Protein AF-A0A4R9C0U1-F1 (afdb_monomer)

Solvent-accessible surface area (backbone atoms only — not comparable to full-atom values): 13424 Å² total; per-residue (Å²): 106,70,70,60,51,50,56,64,69,44,47,63,58,51,51,51,52,44,49,52,52,40,51,54,52,22,53,50,41,52,50,50,52,50,53,39,50,75,72,65,48,62,33,26,23,31,45,50,66,85,56,101,82,49,55,82,85,49,63,86,48,46,71,41,74,31,48,52,92,72,46,79,82,50,65,90,51,84,75,58,73,62,42,74,41,82,50,77,64,64,68,63,47,51,52,50,52,53,24,52,52,35,49,53,52,52,51,53,30,53,52,52,40,63,75,77,46,94,73,67,89,46,49,74,64,50,35,68,52,47,92,52,72,56,37,48,66,42,53,32,76,58,65,46,101,96,39,64,48,70,42,80,36,46,46,37,32,67,56,53,18,47,49,43,64,73,51,50,87,72,69,43,80,60,48,61,56,44,50,45,47,30,54,69,57,55,75,43,76,46,76,53,90,52,92,88,51,49,36,40,37,42,33,35,84,49,94,90,50,93,86,51,78,74,46,80,53,61,36,72,62,78,79,79,76,78,75,86,124

Structure (mmCIF, N/CA/C/O backbone):
data_AF-A0A4R9C0U1-F1
#
_entry.id   AF-A0A4R9C0U1-F1
#
loop_
_atom_site.group_PDB
_atom_site.id
_atom_site.type_symbol
_atom_site.label_atom_id
_atom_site.label_alt_id
_atom_site.label_comp_id
_atom_site.label_asym_id
_atom_site.label_entity_id
_atom_site.label_seq_id
_atom_site.pdbx_PDB_ins_code
_atom_site.Cartn_x
_atom_site.Cartn_y
_atom_site.Cartn_z
_atom_site.occupancy
_atom_site.B_iso_or_equiv
_atom_site.auth_seq_id
_atom_site.auth_comp_id
_atom_site.auth_asym_id
_atom_site.auth_atom_id
_atom_site.pdbx_PDB_model_num
ATOM 1 N N . MET A 1 1 ? 26.203 16.563 -54.735 1.00 51.91 1 MET A N 1
ATOM 2 C CA . MET A 1 1 ? 27.439 15.750 -54.783 1.00 51.91 1 MET A CA 1
ATOM 3 C C . MET A 1 1 ? 28.229 15.788 -53.471 1.00 51.91 1 MET A C 1
ATOM 5 O O . MET A 1 1 ? 28.289 14.758 -52.823 1.00 51.91 1 MET A O 1
ATOM 9 N N . ALA A 1 2 ? 28.761 16.930 -53.009 1.00 62.84 2 ALA A N 1
ATOM 10 C CA . ALA A 1 2 ? 29.543 16.985 -51.756 1.00 62.84 2 ALA A CA 1
ATOM 11 C C . ALA A 1 2 ? 28.761 16.556 -50.489 1.00 62.84 2 ALA A C 1
ATOM 13 O O . ALA A 1 2 ? 29.272 15.788 -49.680 1.00 62.84 2 ALA A O 1
ATOM 14 N N . ILE A 1 3 ? 27.496 16.980 -50.350 1.00 70.62 3 ILE A N 1
ATOM 15 C CA . ILE A 1 3 ? 26.606 16.587 -49.232 1.00 70.62 3 ILE A CA 1
ATOM 16 C C . ILE A 1 3 ? 26.342 15.072 -49.228 1.00 70.62 3 ILE A C 1
ATOM 18 O O . ILE A 1 3 ? 26.353 14.421 -48.187 1.00 70.62 3 ILE A O 1
ATOM 22 N N . GLU A 1 4 ? 26.141 14.506 -50.413 1.00 69.81 4 GLU A N 1
ATOM 23 C CA . GLU A 1 4 ? 25.825 13.092 -50.614 1.00 69.81 4 GLU A CA 1
ATOM 24 C C . GLU A 1 4 ? 27.045 12.195 -50.349 1.00 69.81 4 GLU A C 1
ATOM 26 O O . GLU A 1 4 ? 26.927 11.144 -49.722 1.00 69.81 4 GLU A O 1
ATOM 31 N N . LEU A 1 5 ? 28.238 12.654 -50.748 1.00 67.19 5 LEU A N 1
ATOM 32 C CA . LEU A 1 5 ? 29.511 11.993 -50.461 1.00 67.19 5 LEU A CA 1
ATOM 33 C C . LEU A 1 5 ? 29.816 12.006 -48.956 1.00 67.19 5 LEU A C 1
ATOM 35 O O . LEU A 1 5 ? 30.144 10.967 -48.388 1.00 67.19 5 LEU A O 1
ATOM 39 N N . ASN A 1 6 ? 29.617 13.151 -48.293 1.00 68.69 6 ASN A N 1
ATOM 40 C CA . ASN A 1 6 ? 29.775 13.282 -46.844 1.00 68.69 6 ASN A CA 1
ATOM 41 C C . ASN A 1 6 ? 28.820 12.348 -46.079 1.00 68.69 6 ASN A C 1
ATOM 43 O O . ASN A 1 6 ? 29.229 11.667 -45.143 1.00 68.69 6 ASN A O 1
ATOM 47 N N . SER A 1 7 ? 27.559 12.244 -46.515 1.00 68.94 7 SER A N 1
ATOM 48 C CA . SER A 1 7 ? 26.581 11.321 -45.923 1.00 68.94 7 SER A CA 1
ATOM 49 C C . SER A 1 7 ? 27.020 9.853 -46.029 1.00 68.94 7 SER A C 1
ATOM 51 O O . SER A 1 7 ? 26.907 9.115 -45.051 1.00 68.94 7 SER A O 1
ATOM 53 N N . ARG A 1 8 ? 27.596 9.441 -47.168 1.00 67.25 8 ARG A N 1
ATOM 54 C CA . ARG A 1 8 ? 28.128 8.079 -47.365 1.00 67.25 8 ARG A CA 1
ATOM 55 C C . ARG A 1 8 ? 29.388 7.807 -46.540 1.00 67.25 8 ARG A C 1
ATOM 57 O O . ARG A 1 8 ? 29.516 6.723 -45.974 1.00 67.25 8 ARG A O 1
ATOM 64 N N . MET A 1 9 ? 30.288 8.784 -46.425 1.00 71.94 9 MET A N 1
ATOM 65 C CA . MET A 1 9 ? 31.519 8.664 -45.632 1.00 71.94 9 MET A CA 1
ATOM 66 C C . MET A 1 9 ? 31.252 8.650 -44.117 1.00 71.94 9 MET A C 1
ATOM 68 O O . MET A 1 9 ? 31.976 7.995 -43.373 1.00 71.94 9 MET A O 1
ATOM 72 N N . ASN A 1 10 ? 30.180 9.299 -43.651 1.00 71.81 10 ASN A N 1
ATOM 73 C CA . ASN A 1 10 ? 29.839 9.401 -42.227 1.00 71.81 10 ASN A CA 1
ATOM 74 C C . ASN A 1 10 ? 29.013 8.210 -41.682 1.00 71.81 10 ASN A C 1
ATOM 76 O O . ASN A 1 10 ? 28.589 8.206 -40.524 1.00 71.81 10 ASN A O 1
ATOM 80 N N . THR A 1 11 ? 28.775 7.183 -42.502 1.00 75.12 11 THR A N 1
ATOM 81 C CA . THR A 1 11 ? 27.999 5.981 -42.140 1.00 75.12 11 THR A CA 1
ATOM 82 C C . THR A 1 11 ? 28.634 5.193 -40.992 1.00 75.12 11 THR A C 1
ATOM 84 O O . THR A 1 11 ? 27.928 4.757 -40.083 1.00 75.12 11 THR A O 1
ATOM 87 N N . GLY A 1 12 ? 29.965 5.064 -40.981 1.00 81.62 12 GLY A N 1
ATOM 88 C CA . GLY A 1 12 ? 30.706 4.385 -39.914 1.00 81.62 12 GLY A CA 1
ATOM 89 C C . GLY A 1 12 ? 30.541 5.065 -38.552 1.00 81.62 12 GLY A C 1
ATOM 90 O O . GLY A 1 12 ? 30.176 4.409 -37.577 1.00 81.62 12 GLY A O 1
ATOM 91 N N . LEU A 1 13 ? 30.719 6.391 -38.496 1.00 83.44 13 LEU A N 1
ATOM 92 C CA . LEU A 1 13 ? 30.540 7.173 -37.268 1.00 83.44 13 LEU A CA 1
ATOM 93 C C . LEU A 1 13 ? 29.088 7.139 -36.783 1.00 83.44 13 LEU A C 1
ATOM 95 O O . LEU A 1 13 ? 28.842 7.012 -35.584 1.00 83.44 13 LEU A O 1
ATOM 99 N N . HIS A 1 14 ? 28.123 7.232 -37.701 1.00 82.94 14 HIS A N 1
ATOM 100 C CA . HIS A 1 14 ? 26.706 7.154 -37.362 1.00 82.94 14 HIS A CA 1
ATOM 101 C C . HIS A 1 14 ? 26.343 5.795 -36.749 1.00 82.94 14 HIS A C 1
ATOM 103 O O . HIS A 1 14 ? 25.696 5.743 -35.702 1.00 82.94 14 HIS A O 1
ATOM 109 N N . ASN A 1 15 ? 26.803 4.701 -37.357 1.00 86.06 15 ASN A N 1
ATOM 110 C CA . ASN A 1 15 ? 26.560 3.348 -36.863 1.00 86.06 15 ASN A CA 1
ATOM 111 C C . ASN A 1 15 ? 27.241 3.101 -35.512 1.00 86.06 15 ASN A C 1
ATOM 113 O O . ASN A 1 15 ? 26.595 2.587 -34.598 1.00 86.06 15 ASN A O 1
ATOM 117 N N . ALA A 1 16 ? 28.498 3.527 -35.355 1.00 86.94 16 ALA A N 1
ATOM 118 C CA . ALA A 1 16 ? 29.211 3.449 -34.083 1.00 86.94 16 ALA A CA 1
ATOM 119 C C . ALA A 1 16 ? 28.486 4.246 -32.986 1.00 86.94 16 ALA A C 1
ATOM 121 O O . ALA A 1 16 ? 28.229 3.727 -31.903 1.00 86.94 16 ALA A O 1
ATOM 122 N N . SER A 1 17 ? 28.067 5.477 -33.287 1.00 88.06 17 SER A N 1
ATOM 123 C CA . SER A 1 17 ? 27.345 6.338 -32.341 1.00 88.06 17 SER A CA 1
ATOM 124 C C . SER A 1 17 ? 25.988 5.754 -31.941 1.00 88.06 17 SER A C 1
ATOM 126 O O . SER A 1 17 ? 25.612 5.795 -30.769 1.00 88.06 17 SER A O 1
ATOM 128 N N . ARG A 1 18 ? 25.250 5.182 -32.903 1.00 88.88 18 ARG A N 1
ATOM 129 C CA . ARG A 1 18 ? 23.983 4.477 -32.660 1.00 88.88 18 ARG A CA 1
ATOM 130 C C . ARG A 1 18 ? 24.193 3.272 -31.745 1.00 88.88 18 ARG A C 1
ATOM 132 O O . ARG A 1 18 ? 23.383 3.071 -30.839 1.00 88.88 18 ARG A O 1
ATOM 139 N N . LEU A 1 19 ? 25.243 2.483 -31.983 1.00 89.62 19 LEU A N 1
ATOM 140 C CA . LEU A 1 19 ? 25.576 1.312 -31.173 1.00 89.62 19 LEU A CA 1
ATOM 141 C C . LEU A 1 19 ? 25.909 1.727 -29.740 1.00 89.62 19 LEU A C 1
ATOM 143 O O . LEU A 1 19 ? 25.249 1.261 -28.818 1.00 89.62 19 LEU A O 1
ATOM 147 N N . ILE A 1 20 ? 26.844 2.669 -29.572 1.00 90.25 20 ILE A N 1
ATOM 148 C CA . ILE A 1 20 ? 27.248 3.192 -28.260 1.00 90.25 20 ILE A CA 1
ATOM 149 C C . ILE A 1 20 ? 26.026 3.696 -27.496 1.00 90.25 20 ILE A C 1
ATOM 151 O O . ILE A 1 20 ? 25.790 3.272 -26.374 1.00 90.25 20 ILE A O 1
ATOM 155 N N . ARG A 1 21 ? 25.197 4.548 -28.112 1.00 87.69 21 ARG A N 1
ATOM 156 C CA . ARG A 1 21 ? 24.005 5.095 -27.452 1.00 87.69 21 ARG A CA 1
ATOM 157 C C . ARG A 1 21 ? 23.016 4.008 -27.038 1.00 87.69 21 ARG A C 1
ATOM 159 O O . ARG A 1 21 ? 22.453 4.098 -25.951 1.00 87.69 21 ARG A O 1
ATOM 166 N N . SER A 1 22 ? 22.777 3.028 -27.909 1.00 89.31 22 SER A N 1
ATOM 167 C CA . SER A 1 22 ? 21.825 1.951 -27.625 1.00 89.31 22 SER A CA 1
ATOM 168 C C . SER A 1 22 ? 22.330 1.077 -26.476 1.00 89.31 22 SER A C 1
ATOM 170 O O . SER A 1 22 ? 21.568 0.800 -25.559 1.00 89.31 22 SER A O 1
ATOM 172 N N . GLU A 1 23 ? 23.620 0.737 -26.470 1.00 89.62 23 GLU A N 1
ATOM 173 C CA . GLU A 1 23 ? 24.231 -0.044 -25.393 1.00 89.62 23 GLU A CA 1
ATOM 174 C C . GLU A 1 23 ? 24.266 0.739 -24.076 1.00 89.62 23 GLU A C 1
ATOM 176 O O . GLU A 1 23 ? 23.837 0.237 -23.045 1.00 89.62 23 GLU A O 1
ATOM 181 N N . THR A 1 24 ? 24.680 2.010 -24.100 1.00 91.25 24 THR A N 1
ATOM 182 C CA . THR A 1 24 ? 24.681 2.863 -22.902 1.00 91.25 24 THR A CA 1
ATOM 183 C C . THR A 1 24 ? 23.285 2.983 -22.298 1.00 91.25 24 THR A C 1
ATOM 185 O O . THR A 1 24 ? 23.132 2.849 -21.088 1.00 91.25 24 THR A O 1
ATOM 188 N N . MET A 1 25 ? 22.254 3.210 -23.117 1.00 89.69 25 MET A N 1
ATOM 189 C CA . MET A 1 25 ? 20.880 3.285 -22.617 1.00 89.69 25 MET A CA 1
ATOM 190 C C . MET A 1 25 ? 20.364 1.934 -22.110 1.00 89.69 25 MET A C 1
ATOM 192 O O . MET A 1 25 ? 19.601 1.912 -21.146 1.00 89.69 25 MET A O 1
ATOM 196 N N . HIS A 1 26 ? 20.767 0.820 -22.727 1.00 90.94 26 HIS A N 1
ATOM 197 C CA . HIS A 1 26 ? 20.404 -0.514 -22.256 1.00 90.94 26 HIS A CA 1
ATOM 198 C C . HIS A 1 26 ? 20.989 -0.755 -20.862 1.00 90.94 26 HIS A C 1
ATOM 200 O O . HIS A 1 26 ? 20.245 -1.015 -19.919 1.00 90.94 26 HIS A O 1
ATOM 206 N N . GLN A 1 27 ? 22.295 -0.529 -20.711 1.00 92.62 27 GLN A N 1
ATOM 207 C CA . GLN A 1 27 ? 22.994 -0.662 -19.436 1.00 92.62 27 GLN A CA 1
ATOM 208 C C . GLN A 1 27 ? 22.415 0.264 -18.363 1.00 92.62 27 GLN A C 1
ATOM 210 O O . GLN A 1 27 ? 22.178 -0.171 -17.242 1.00 92.62 27 GLN A O 1
ATOM 215 N N . MET A 1 28 ? 22.118 1.525 -18.692 1.00 92.56 28 MET A N 1
ATOM 216 C CA . MET A 1 28 ? 21.497 2.449 -17.735 1.00 92.56 28 MET A CA 1
ATOM 217 C C . MET A 1 28 ? 20.122 1.967 -17.263 1.00 92.56 28 MET A C 1
ATOM 219 O O . MET A 1 28 ? 19.816 2.077 -16.079 1.00 92.56 28 MET A O 1
ATOM 223 N N . ASN A 1 29 ? 19.298 1.417 -18.158 1.00 92.19 29 ASN A N 1
ATOM 224 C CA . ASN A 1 29 ? 17.998 0.868 -17.779 1.00 92.19 29 ASN A CA 1
ATOM 225 C C . ASN A 1 29 ? 18.133 -0.377 -16.892 1.00 92.19 29 ASN A C 1
ATOM 227 O O . ASN A 1 29 ? 17.401 -0.490 -15.909 1.00 92.19 29 ASN A O 1
ATOM 231 N N . GLU A 1 30 ? 19.079 -1.271 -17.185 1.00 92.38 30 GLU A N 1
ATOM 232 C CA . GLU A 1 30 ? 19.329 -2.456 -16.356 1.00 92.38 30 GLU A CA 1
ATOM 233 C C . GLU A 1 30 ? 19.913 -2.091 -14.984 1.00 92.38 30 GLU A C 1
ATOM 235 O O . GLU A 1 30 ? 19.455 -2.618 -13.971 1.00 92.38 30 GLU A O 1
ATOM 240 N N . ILE A 1 31 ? 20.842 -1.129 -14.915 1.00 93.12 31 ILE A N 1
ATOM 241 C CA . ILE A 1 31 ? 21.372 -0.603 -13.646 1.00 93.12 31 ILE A CA 1
ATOM 242 C C . ILE A 1 31 ? 20.241 0.010 -12.820 1.00 93.12 31 ILE A C 1
ATOM 244 O O . ILE A 1 31 ? 20.071 -0.343 -11.657 1.00 93.12 31 ILE A O 1
ATOM 248 N N . ASN A 1 32 ? 19.421 0.875 -13.421 1.00 91.56 32 ASN A N 1
ATOM 249 C CA . ASN A 1 32 ? 18.291 1.491 -12.728 1.00 91.56 32 ASN A CA 1
ATOM 250 C C . ASN A 1 32 ? 17.303 0.437 -12.213 1.00 91.56 32 ASN A C 1
ATOM 252 O O . ASN A 1 32 ? 16.845 0.527 -11.077 1.00 91.56 32 ASN A O 1
ATOM 256 N N . LYS A 1 33 ? 16.997 -0.586 -13.018 1.00 93.56 33 LYS A N 1
ATOM 257 C CA . LYS A 1 33 ? 16.134 -1.706 -12.621 1.00 93.56 33 LYS A CA 1
ATOM 258 C C . LYS A 1 33 ? 16.735 -2.498 -11.456 1.00 93.56 33 LYS A C 1
ATOM 260 O O . LYS A 1 33 ? 16.011 -2.822 -10.516 1.00 93.56 33 LYS A O 1
ATOM 265 N N . ALA A 1 34 ? 18.036 -2.785 -11.488 1.00 92.75 34 ALA A N 1
ATOM 266 C CA . ALA A 1 34 ? 18.736 -3.463 -10.401 1.00 92.75 34 ALA A CA 1
ATOM 267 C C . ALA A 1 34 ? 18.709 -2.632 -9.109 1.00 92.75 34 ALA A C 1
ATOM 269 O O . ALA A 1 34 ? 18.281 -3.138 -8.074 1.00 92.75 34 ALA A O 1
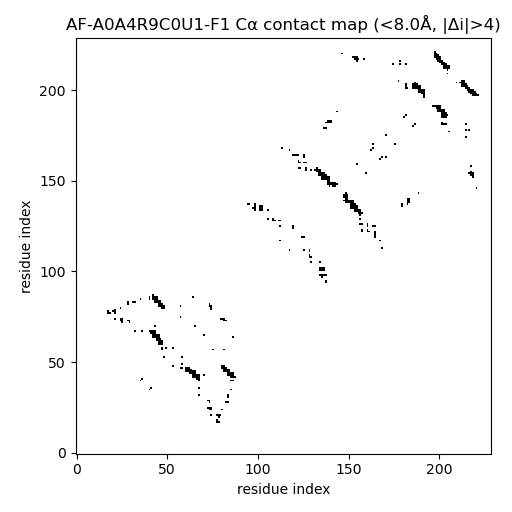ATOM 270 N N . SER A 1 35 ? 19.040 -1.340 -9.180 1.00 93.44 35 SER A N 1
ATOM 271 C CA . SER A 1 35 ? 18.982 -0.435 -8.026 1.00 93.44 35 SER A CA 1
ATOM 272 C C . SER A 1 35 ? 17.567 -0.302 -7.460 1.00 93.44 35 SER A C 1
ATOM 274 O O . SER A 1 35 ? 17.380 -0.324 -6.249 1.00 93.44 35 SER A O 1
ATOM 276 N N . MET A 1 36 ? 16.540 -0.219 -8.311 1.00 93.06 36 MET A N 1
ATOM 277 C CA . MET A 1 36 ? 15.144 -0.221 -7.861 1.00 93.06 36 MET A CA 1
ATOM 278 C C . MET A 1 36 ? 14.788 -1.512 -7.117 1.00 93.06 36 MET A C 1
ATOM 280 O O . MET A 1 36 ? 14.117 -1.459 -6.086 1.00 93.06 36 MET A O 1
ATOM 284 N N . LYS A 1 37 ? 15.262 -2.663 -7.602 1.00 92.31 37 LYS A N 1
ATOM 285 C CA . LYS A 1 37 ? 15.040 -3.958 -6.953 1.00 92.31 37 LYS A CA 1
ATOM 286 C C . LYS A 1 37 ? 15.723 -4.036 -5.587 1.00 92.31 37 LYS A C 1
ATOM 288 O O . LYS A 1 37 ? 15.107 -4.511 -4.638 1.00 92.31 37 LYS A O 1
ATOM 293 N N . GLU A 1 38 ? 16.949 -3.531 -5.471 1.00 92.25 38 GLU A N 1
ATOM 294 C CA . GLU A 1 38 ? 17.671 -3.432 -4.193 1.00 92.25 38 GLU A CA 1
ATOM 295 C C . GLU A 1 38 ? 16.967 -2.501 -3.195 1.00 92.25 38 GLU A C 1
ATOM 297 O O . GLU A 1 38 ? 16.924 -2.792 -2.003 1.00 92.25 38 GLU A O 1
ATOM 302 N N . LEU A 1 39 ? 16.344 -1.423 -3.682 1.00 91.06 39 LEU A N 1
ATOM 303 C CA . LEU A 1 39 ? 15.538 -0.495 -2.881 1.00 91.06 39 LEU A CA 1
ATOM 304 C C . LEU A 1 39 ? 14.135 -1.030 -2.527 1.00 91.06 39 LEU A C 1
ATOM 306 O O . LEU A 1 39 ? 13.352 -0.320 -1.898 1.00 91.06 39 LEU A O 1
ATOM 310 N N . GLY A 1 40 ? 13.793 -2.261 -2.920 1.00 88.75 40 GLY A N 1
ATOM 311 C CA . GLY A 1 40 ? 12.507 -2.889 -2.601 1.00 88.75 40 GLY A CA 1
ATOM 312 C C . GLY A 1 40 ? 11.332 -2.430 -3.472 1.00 88.75 40 GLY A C 1
ATOM 313 O O . GLY A 1 40 ? 10.175 -2.682 -3.132 1.00 88.75 40 GLY A O 1
ATOM 314 N N . VAL A 1 41 ? 11.590 -1.774 -4.607 1.00 88.88 41 VAL A N 1
ATOM 315 C CA . VAL A 1 41 ? 10.544 -1.397 -5.566 1.00 88.88 41 VAL A CA 1
ATOM 316 C C . VAL A 1 41 ? 9.982 -2.657 -6.226 1.00 88.88 41 VAL A C 1
ATOM 318 O O . VAL A 1 41 ? 10.709 -3.425 -6.849 1.00 88.88 41 VAL A O 1
ATOM 321 N N . THR A 1 42 ? 8.668 -2.860 -6.131 1.00 89.75 42 THR A N 1
ATOM 322 C CA . THR A 1 42 ? 7.991 -4.052 -6.680 1.00 89.75 42 THR A CA 1
ATOM 323 C C . THR A 1 42 ? 7.469 -3.852 -8.099 1.00 89.75 42 THR A C 1
ATOM 325 O O . THR A 1 42 ? 7.342 -4.815 -8.858 1.00 89.75 42 THR A O 1
ATOM 328 N N . LYS A 1 43 ? 7.168 -2.604 -8.474 1.00 92.38 43 LYS A N 1
ATOM 329 C CA . LYS A 1 43 ? 6.573 -2.250 -9.764 1.00 92.38 43 LYS A CA 1
ATOM 330 C C . LYS A 1 43 ? 7.313 -1.100 -10.418 1.00 92.38 43 LYS A C 1
ATOM 332 O O . LYS A 1 43 ? 7.701 -0.136 -9.765 1.00 92.38 43 LYS A O 1
ATOM 337 N N . VAL A 1 44 ? 7.444 -1.187 -11.731 1.00 93.06 44 VAL A N 1
ATOM 338 C CA . VAL A 1 44 ? 8.042 -0.150 -12.568 1.00 93.06 44 VAL A CA 1
ATOM 339 C C . VAL A 1 44 ? 7.043 0.308 -13.615 1.00 93.06 44 VAL A C 1
ATOM 341 O O . VAL A 1 44 ? 6.198 -0.462 -14.074 1.00 93.06 44 VAL A O 1
ATOM 344 N N . GLN A 1 45 ? 7.136 1.574 -13.987 1.00 92.81 45 GLN A N 1
ATOM 345 C CA . GLN A 1 45 ? 6.364 2.171 -15.056 1.00 92.81 45 GLN A CA 1
ATOM 346 C C . GLN A 1 45 ? 7.282 2.472 -16.229 1.00 92.81 45 GLN A C 1
ATOM 348 O O . GLN A 1 45 ? 8.365 3.035 -16.074 1.00 92.81 45 GLN A O 1
ATOM 353 N N . GLU A 1 46 ? 6.829 2.116 -17.419 1.00 91.62 46 GLU A N 1
ATOM 354 C CA . GLU A 1 46 ? 7.512 2.491 -18.638 1.00 91.62 46 GLU A CA 1
ATOM 355 C C . GLU A 1 46 ? 7.127 3.916 -19.052 1.00 91.62 46 GLU A C 1
ATOM 357 O O . GLU A 1 46 ? 5.952 4.222 -19.269 1.00 91.62 46 GLU A O 1
ATOM 362 N N . ILE A 1 47 ? 8.126 4.787 -19.192 1.00 89.19 47 ILE A N 1
ATOM 363 C CA . ILE A 1 47 ? 7.948 6.135 -19.731 1.00 89.19 47 ILE A CA 1
ATOM 364 C C . ILE A 1 47 ? 8.527 6.188 -21.133 1.00 89.19 47 ILE A C 1
ATOM 366 O O . ILE A 1 47 ? 9.710 5.930 -21.369 1.00 89.19 47 ILE A O 1
ATOM 370 N N . VAL A 1 48 ? 7.667 6.582 -22.065 1.00 86.06 48 VAL A N 1
ATOM 371 C CA . VAL A 1 48 ? 8.035 6.833 -23.451 1.00 86.06 48 VAL A CA 1
ATOM 372 C C . VAL A 1 48 ? 8.133 8.340 -23.625 1.00 86.06 48 VAL A C 1
ATOM 374 O O . VAL A 1 48 ? 7.180 9.070 -23.357 1.00 86.06 48 VAL A O 1
ATOM 377 N N . THR A 1 49 ? 9.284 8.827 -24.083 1.00 76.06 49 THR A N 1
ATOM 378 C CA . THR A 1 49 ? 9.397 10.220 -24.528 1.00 76.06 49 THR A CA 1
ATOM 379 C C . THR A 1 49 ? 8.478 10.419 -25.730 1.00 76.06 49 THR A C 1
ATOM 381 O O . THR A 1 49 ? 8.602 9.668 -26.696 1.00 76.06 49 THR A O 1
ATOM 384 N N . PHE A 1 50 ? 7.588 11.412 -25.688 1.00 70.81 50 PHE A N 1
ATOM 385 C CA . PHE A 1 50 ? 6.797 11.852 -26.841 1.00 70.81 50 PHE A CA 1
ATOM 386 C C . PHE A 1 50 ? 7.431 13.104 -27.437 1.00 70.81 50 PHE A C 1
ATOM 388 O O . PHE A 1 50 ? 7.219 14.209 -26.948 1.00 70.81 50 PHE A O 1
ATOM 395 N N . ASP A 1 51 ? 8.227 12.931 -28.478 1.00 71.44 51 ASP A N 1
ATOM 396 C CA . ASP A 1 51 ? 8.648 14.012 -29.354 1.00 71.44 51 ASP A CA 1
ATOM 397 C C . ASP A 1 51 ? 8.434 13.603 -30.816 1.00 71.44 51 ASP A C 1
ATOM 399 O O . ASP A 1 51 ? 7.971 12.503 -31.119 1.00 71.44 51 ASP A O 1
ATOM 403 N N . GLU A 1 52 ? 8.784 14.487 -31.746 1.00 61.66 52 GLU A N 1
ATOM 404 C CA . GLU A 1 52 ? 8.660 14.255 -33.194 1.00 61.66 52 GLU A CA 1
ATOM 405 C C . GLU A 1 52 ? 9.449 13.028 -33.693 1.00 61.66 52 GLU A C 1
ATOM 407 O O . GLU A 1 52 ? 9.299 12.598 -34.834 1.00 61.66 52 GLU A O 1
ATOM 412 N N . ARG A 1 53 ? 10.310 12.456 -32.845 1.00 63.88 53 ARG A N 1
ATOM 413 C CA . ARG A 1 53 ? 11.185 11.316 -33.133 1.00 63.88 53 ARG A CA 1
ATOM 414 C C . ARG A 1 53 ? 10.725 10.051 -32.408 1.00 63.88 53 ARG A C 1
ATOM 416 O O . ARG A 1 53 ? 11.446 9.048 -32.415 1.00 63.88 53 ARG A O 1
ATOM 423 N N . THR A 1 54 ? 9.567 10.084 -31.754 1.00 64.69 54 THR A N 1
ATOM 424 C CA . THR A 1 54 ? 8.964 8.915 -31.120 1.00 64.69 54 THR A CA 1
ATOM 425 C C . THR A 1 54 ? 8.415 7.994 -32.193 1.00 64.69 54 THR A C 1
ATOM 427 O O . THR A 1 54 ? 7.448 8.310 -32.880 1.00 64.69 54 THR A O 1
ATOM 430 N N . PHE A 1 55 ? 9.038 6.826 -32.331 1.00 63.22 55 PHE A N 1
ATOM 431 C CA . PHE A 1 55 ? 8.547 5.790 -33.228 1.00 63.22 55 PHE A CA 1
ATOM 432 C C . PHE A 1 55 ? 7.159 5.305 -32.787 1.00 63.22 55 PHE A C 1
ATOM 434 O O . PHE A 1 55 ? 6.886 5.155 -31.589 1.00 63.22 55 PHE A O 1
ATOM 441 N N . SER A 1 56 ? 6.301 5.012 -33.769 1.00 67.94 56 SER A N 1
ATOM 442 C CA . SER A 1 56 ? 4.947 4.474 -33.570 1.00 67.94 56 SER A CA 1
ATOM 443 C C . SER A 1 56 ? 4.933 3.206 -32.710 1.00 67.94 56 SER A C 1
ATOM 445 O O . SER A 1 56 ? 3.972 2.969 -31.988 1.00 67.94 56 SER A O 1
ATOM 447 N N . GLU A 1 57 ? 6.018 2.433 -32.734 1.00 77.38 57 GLU A N 1
ATOM 448 C CA . GLU A 1 57 ? 6.194 1.189 -31.981 1.00 77.38 57 GLU A CA 1
ATOM 449 C C . GLU A 1 57 ? 6.313 1.397 -30.463 1.00 77.38 57 GLU A C 1
ATOM 451 O O . GLU A 1 57 ? 5.960 0.511 -29.691 1.00 77.38 57 GLU A O 1
ATOM 456 N N . CYS A 1 58 ? 6.782 2.563 -30.003 1.00 81.75 58 CYS A N 1
ATOM 457 C CA . CYS A 1 58 ? 6.982 2.820 -28.575 1.00 81.75 58 CYS A CA 1
ATOM 458 C C . CYS A 1 58 ? 5.776 3.463 -27.896 1.00 81.75 58 CYS A C 1
ATOM 460 O O . CYS A 1 58 ? 5.505 3.154 -26.739 1.00 81.75 58 CYS A O 1
ATOM 462 N N . SER A 1 59 ? 5.028 4.308 -28.606 1.00 81.50 59 SER A N 1
ATOM 463 C CA . SER A 1 59 ? 3.854 5.020 -28.075 1.00 81.50 59 SER A CA 1
ATOM 464 C C . SER A 1 59 ? 2.860 4.124 -27.296 1.00 81.50 59 SER A C 1
ATOM 466 O O . SER A 1 59 ? 2.471 4.507 -26.189 1.00 81.50 59 SER A O 1
ATOM 468 N N . PRO A 1 60 ? 2.523 2.893 -27.751 1.00 86.25 60 PRO A N 1
ATOM 469 C CA . PRO A 1 60 ? 1.589 2.006 -27.048 1.00 86.25 60 PRO A CA 1
ATOM 470 C C . PRO A 1 60 ? 2.067 1.515 -25.680 1.00 86.25 60 PRO A C 1
ATOM 472 O O . PRO A 1 60 ? 1.295 0.893 -24.953 1.00 86.25 60 PRO A O 1
ATOM 475 N N . HIS A 1 61 ? 3.344 1.694 -25.346 1.00 86.62 61 HIS A N 1
ATOM 476 C CA . HIS A 1 61 ? 3.931 1.221 -24.096 1.00 86.62 61 HIS A CA 1
ATOM 477 C C . HIS A 1 61 ? 3.990 2.289 -23.008 1.00 86.62 61 HIS A C 1
ATOM 479 O O . HIS A 1 61 ? 4.298 1.980 -21.858 1.00 86.62 61 HIS A O 1
ATOM 485 N N . ASN A 1 62 ? 3.662 3.534 -23.346 1.00 87.88 62 ASN A N 1
ATOM 486 C CA . ASN A 1 62 ? 3.728 4.616 -22.389 1.00 87.88 62 ASN A CA 1
ATOM 487 C C . ASN A 1 62 ? 2.800 4.380 -21.194 1.00 87.88 62 ASN A C 1
ATOM 489 O O . ASN A 1 62 ? 1.638 4.008 -21.357 1.00 87.88 62 ASN A O 1
ATOM 493 N N . LYS A 1 63 ? 3.316 4.661 -19.997 1.00 89.00 63 LYS A N 1
ATOM 494 C CA . LYS A 1 63 ? 2.645 4.498 -18.706 1.00 89.00 63 LYS A CA 1
ATOM 495 C C . LYS A 1 63 ? 2.243 3.061 -18.365 1.00 89.00 63 LYS A C 1
ATOM 497 O O . LYS A 1 63 ? 1.556 2.882 -17.359 1.00 89.00 63 LYS A O 1
ATOM 502 N N . LYS A 1 64 ? 2.672 2.043 -19.124 1.00 90.81 64 LYS A N 1
ATOM 503 C CA . LYS A 1 64 ? 2.430 0.643 -18.749 1.00 90.81 64 LYS A CA 1
ATOM 504 C C . LYS A 1 64 ? 3.181 0.305 -17.468 1.00 90.81 64 LYS A C 1
ATOM 506 O O . LYS A 1 64 ? 4.344 0.665 -17.306 1.00 90.81 64 LYS A O 1
ATOM 511 N N . ILE A 1 65 ? 2.486 -0.376 -16.564 1.00 92.94 65 ILE A N 1
ATOM 512 C CA . ILE A 1 65 ? 3.013 -0.794 -15.267 1.00 92.94 65 ILE A CA 1
ATOM 513 C C . ILE A 1 65 ? 3.357 -2.276 -15.360 1.00 92.94 65 ILE A C 1
ATOM 515 O O . ILE A 1 65 ? 2.546 -3.081 -15.820 1.00 92.94 65 ILE A O 1
ATOM 519 N N . HIS A 1 66 ? 4.551 -2.625 -14.904 1.00 91.88 66 HIS A N 1
ATOM 520 C CA . HIS A 1 66 ? 5.072 -3.981 -14.897 1.00 91.88 66 HIS A CA 1
ATOM 521 C C . HIS A 1 66 ? 5.556 -4.337 -13.495 1.00 91.88 66 HIS A C 1
ATOM 523 O O . HIS A 1 66 ? 6.095 -3.486 -12.786 1.00 91.88 66 HIS A O 1
ATOM 529 N N . ASP A 1 67 ? 5.411 -5.603 -13.110 1.00 92.88 67 ASP A N 1
ATOM 530 C CA . ASP A 1 67 ? 6.184 -6.132 -11.985 1.00 92.88 67 ASP A CA 1
ATOM 531 C C . ASP A 1 67 ? 7.670 -6.033 -12.344 1.00 92.88 67 ASP A C 1
ATOM 533 O O . ASP A 1 67 ? 8.047 -6.334 -13.480 1.00 92.88 67 ASP A O 1
ATOM 537 N N . ILE A 1 68 ? 8.518 -5.626 -11.398 1.00 91.81 68 ILE A N 1
ATOM 538 C CA . ILE A 1 68 ? 9.940 -5.369 -11.670 1.00 91.81 68 ILE A CA 1
ATOM 539 C C . ILE A 1 68 ? 10.653 -6.598 -12.255 1.00 91.81 68 ILE A C 1
ATOM 541 O O . ILE A 1 68 ? 11.453 -6.472 -13.181 1.00 91.81 68 ILE A O 1
ATOM 545 N N . ASP A 1 69 ? 10.287 -7.802 -11.809 1.00 90.19 69 ASP A N 1
ATOM 546 C CA . ASP A 1 69 ? 10.851 -9.063 -12.303 1.00 90.19 69 ASP A CA 1
ATOM 547 C C . ASP A 1 69 ? 10.385 -9.424 -13.721 1.00 90.19 69 ASP A C 1
ATOM 549 O O . ASP A 1 69 ? 11.068 -10.154 -14.435 1.00 90.19 69 ASP A O 1
ATOM 553 N N . LYS A 1 70 ? 9.236 -8.892 -14.152 1.00 91.38 70 LYS A N 1
ATOM 554 C CA . LYS A 1 70 ? 8.641 -9.115 -15.481 1.00 91.38 70 LYS A CA 1
ATOM 555 C C . LYS A 1 70 ? 8.768 -7.894 -16.391 1.00 91.38 70 LYS A C 1
ATOM 557 O O . LYS A 1 70 ? 8.166 -7.863 -17.465 1.00 91.38 70 LYS A O 1
ATOM 562 N N . ALA A 1 71 ? 9.508 -6.876 -15.957 1.00 90.50 71 ALA A N 1
ATOM 563 C CA . ALA A 1 71 ? 9.701 -5.665 -16.731 1.00 90.50 71 ALA A CA 1
ATOM 564 C C . ALA A 1 71 ? 10.472 -5.984 -18.021 1.00 90.50 71 ALA A C 1
ATOM 566 O O . ALA A 1 71 ? 11.457 -6.735 -17.965 1.00 90.50 71 ALA A O 1
ATOM 567 N N . PRO A 1 72 ? 10.045 -5.425 -19.168 1.00 89.38 72 PRO A N 1
ATOM 568 C CA . PRO A 1 72 ? 10.709 -5.666 -20.437 1.00 89.38 72 PRO A CA 1
ATOM 569 C C . PRO A 1 72 ? 12.148 -5.159 -20.387 1.00 89.38 72 PRO A C 1
ATOM 571 O O . PRO A 1 72 ? 12.451 -4.166 -19.726 1.00 89.38 72 PRO A O 1
ATOM 574 N N . ILE A 1 73 ? 13.020 -5.822 -21.138 1.00 88.19 73 ILE A N 1
ATOM 575 C CA . ILE A 1 73 ? 14.362 -5.307 -21.385 1.00 88.19 73 ILE A CA 1
ATOM 576 C C . ILE A 1 73 ? 14.229 -4.127 -22.348 1.00 88.19 73 ILE A C 1
ATOM 578 O O . ILE A 1 73 ? 13.638 -4.250 -23.425 1.00 88.19 73 ILE A O 1
ATOM 582 N N . LEU A 1 74 ? 14.771 -2.979 -21.953 1.00 87.62 74 LEU A N 1
ATOM 583 C CA . LEU A 1 74 ? 14.895 -1.818 -22.825 1.00 87.62 74 LEU A CA 1
ATOM 584 C C . LEU A 1 74 ? 16.340 -1.745 -23.333 1.00 87.62 74 LEU A C 1
ATOM 586 O O . LEU A 1 74 ? 17.270 -1.916 -22.559 1.00 87.62 74 LEU A O 1
ATOM 590 N N . LEU A 1 75 ? 16.584 -1.498 -24.621 1.00 82.25 75 LEU A N 1
ATOM 591 C CA . LEU A 1 75 ? 15.677 -0.838 -25.568 1.00 82.25 75 LEU A CA 1
ATOM 592 C C . LEU A 1 75 ? 15.093 -1.749 -26.651 1.00 82.25 75 LEU A C 1
ATOM 594 O O . LEU A 1 75 ? 15.739 -2.680 -27.113 1.00 82.25 75 LEU A O 1
ATOM 598 N N . ARG A 1 76 ? 13.893 -1.399 -27.135 1.00 83.25 76 ARG A N 1
ATOM 599 C CA . ARG A 1 76 ? 13.185 -2.142 -28.196 1.00 83.25 76 ARG A CA 1
ATOM 600 C C . ARG A 1 76 ? 13.698 -1.885 -29.610 1.00 83.25 76 ARG A C 1
ATOM 602 O O . ARG A 1 76 ? 13.562 -2.741 -30.474 1.00 83.25 76 ARG A O 1
ATOM 609 N N . HIS A 1 77 ? 14.264 -0.709 -29.859 1.00 85.19 77 HIS A N 1
ATOM 610 C CA . HIS A 1 77 ? 14.764 -0.331 -31.176 1.00 85.19 77 HIS A CA 1
ATOM 611 C C . HIS A 1 77 ? 15.942 0.648 -31.056 1.00 85.19 77 HIS A C 1
ATOM 613 O O . HIS A 1 77 ? 16.129 1.283 -30.011 1.00 85.19 77 HIS A O 1
ATOM 619 N N . PRO A 1 78 ? 16.751 0.807 -32.117 1.00 84.75 78 PRO A N 1
ATOM 620 C CA . PRO A 1 78 ? 17.865 1.741 -32.105 1.00 84.75 78 PRO A CA 1
ATOM 621 C C . PRO A 1 78 ? 17.430 3.178 -31.825 1.00 84.75 78 PRO A C 1
ATOM 623 O O . PRO A 1 78 ? 16.360 3.608 -32.259 1.00 84.75 78 PRO A O 1
ATOM 626 N N . ASN A 1 79 ? 18.282 3.932 -31.124 1.00 81.38 79 ASN A N 1
ATOM 627 C CA . ASN A 1 79 ? 18.016 5.319 -30.710 1.00 81.38 79 ASN A CA 1
ATOM 628 C C . ASN A 1 79 ? 16.738 5.509 -29.875 1.00 81.38 79 ASN A C 1
ATOM 630 O O . ASN A 1 79 ? 16.273 6.641 -29.713 1.00 81.38 79 ASN A O 1
ATOM 634 N N . CYS A 1 80 ? 16.162 4.430 -29.347 1.00 83.69 80 CYS A N 1
ATOM 635 C CA . CYS A 1 80 ? 15.080 4.530 -28.387 1.00 83.69 80 CYS A CA 1
ATOM 636 C C . CYS A 1 80 ? 15.570 5.284 -27.133 1.00 83.69 80 CYS A C 1
ATOM 638 O O . CYS A 1 80 ? 16.765 5.360 -26.844 1.00 83.69 80 CYS A O 1
ATOM 640 N N . ARG A 1 81 ? 14.635 5.910 -26.424 1.00 83.75 81 ARG A N 1
ATOM 641 C CA . ARG A 1 81 ? 14.883 6.684 -25.195 1.00 83.75 81 ARG A CA 1
ATOM 642 C C . ARG A 1 81 ? 13.870 6.333 -24.108 1.00 83.75 81 ARG A C 1
ATOM 644 O O . ARG A 1 81 ? 13.618 7.129 -23.213 1.00 83.75 81 ARG A O 1
ATOM 651 N N . CYS A 1 82 ? 13.231 5.171 -24.237 1.00 88.44 82 CYS A N 1
ATOM 652 C CA . CYS A 1 82 ? 12.309 4.698 -23.216 1.00 88.44 82 CYS A CA 1
ATOM 653 C C . CYS A 1 82 ? 13.098 4.324 -21.970 1.00 88.44 82 CYS A C 1
ATOM 655 O O . CYS A 1 82 ? 14.209 3.788 -22.063 1.00 88.44 82 CYS A O 1
ATOM 657 N N . VAL A 1 83 ? 12.499 4.615 -20.825 1.00 91.25 83 VAL A N 1
ATOM 658 C CA . VAL A 1 83 ? 13.098 4.380 -19.518 1.00 91.25 83 VAL A CA 1
ATOM 659 C C . VAL A 1 83 ? 12.093 3.703 -18.604 1.00 91.25 83 VAL A C 1
ATOM 661 O O . VAL A 1 83 ? 10.884 3.936 -18.700 1.00 91.25 83 VAL A O 1
ATOM 664 N N . LEU A 1 84 ? 12.608 2.863 -17.712 1.00 92.44 84 LEU A N 1
ATOM 665 C CA . LEU A 1 84 ? 11.844 2.330 -16.593 1.00 92.44 84 LEU A CA 1
ATOM 666 C C . LEU A 1 84 ? 12.022 3.267 -15.402 1.00 92.44 84 LEU A C 1
ATOM 668 O O . LEU A 1 84 ? 13.147 3.599 -15.032 1.00 92.44 84 LEU A O 1
ATOM 672 N N . VAL A 1 85 ? 10.912 3.685 -14.806 1.00 92.31 85 VAL A N 1
ATOM 673 C CA . VAL A 1 85 ? 10.889 4.460 -13.560 1.00 92.31 85 VAL A CA 1
ATOM 674 C C . VAL A 1 85 ? 10.162 3.666 -12.476 1.00 92.31 85 VAL A C 1
ATOM 676 O O . VAL A 1 85 ? 9.329 2.819 -12.811 1.00 92.31 85 VAL A O 1
ATOM 679 N N . PRO A 1 86 ? 10.428 3.905 -11.183 1.00 92.06 86 PRO A N 1
ATOM 680 C CA . PRO A 1 86 ? 9.654 3.265 -10.128 1.00 92.06 86 PRO A CA 1
ATOM 681 C C . PRO A 1 86 ? 8.186 3.694 -10.225 1.00 92.06 86 PRO A C 1
ATOM 683 O O . PRO A 1 86 ? 7.885 4.877 -10.387 1.00 92.06 86 PRO A O 1
ATOM 686 N N . TYR A 1 87 ? 7.270 2.731 -10.129 1.00 90.44 87 TYR A N 1
ATOM 687 C CA . TYR A 1 87 ? 5.844 3.022 -10.039 1.00 90.44 87 TYR A CA 1
ATOM 688 C C . TYR A 1 87 ? 5.431 3.099 -8.574 1.00 90.44 87 TYR A C 1
ATOM 690 O O . TYR A 1 87 ? 5.599 2.143 -7.817 1.00 90.44 87 TYR A O 1
ATOM 698 N N . VAL A 1 88 ? 4.855 4.237 -8.204 1.00 84.50 88 VAL A N 1
ATOM 699 C CA . VAL A 1 88 ? 4.366 4.513 -6.858 1.00 84.50 88 VAL A CA 1
ATOM 700 C C . VAL A 1 88 ? 2.861 4.739 -6.944 1.00 84.50 88 VAL A C 1
ATOM 702 O O . VAL A 1 88 ? 2.399 5.652 -7.627 1.00 84.50 88 VAL A O 1
ATOM 705 N N . ASP A 1 89 ? 2.099 3.883 -6.270 1.00 82.94 89 ASP A N 1
ATOM 706 C CA . ASP A 1 89 ? 0.645 4.002 -6.173 1.00 82.94 89 ASP A CA 1
ATOM 707 C C . ASP A 1 89 ? 0.311 4.953 -5.017 1.00 82.94 89 ASP A C 1
ATOM 709 O O . ASP A 1 89 ? 0.286 4.553 -3.852 1.00 82.94 89 ASP A O 1
ATOM 713 N N . VAL A 1 90 ? 0.161 6.240 -5.344 1.00 81.69 90 VAL A N 1
ATOM 714 C CA . VAL A 1 90 ? 0.003 7.322 -4.358 1.00 81.69 90 VAL A CA 1
ATOM 715 C C . VAL A 1 90 ? -1.224 7.098 -3.475 1.00 81.69 90 VAL A C 1
ATOM 717 O O . VAL A 1 90 ? -1.142 7.301 -2.266 1.00 81.69 90 VAL A O 1
ATOM 720 N N . ASP A 1 91 ? -2.325 6.619 -4.056 1.00 77.31 91 ASP A N 1
ATOM 721 C CA . ASP A 1 91 ? -3.573 6.382 -3.330 1.00 77.31 91 ASP A CA 1
ATOM 722 C C . ASP A 1 91 ? -3.405 5.251 -2.308 1.00 77.31 91 ASP A C 1
ATOM 724 O O . ASP A 1 91 ? -3.768 5.403 -1.142 1.00 77.31 91 ASP A O 1
ATOM 728 N N . LYS A 1 92 ? -2.763 4.141 -2.703 1.00 77.19 92 LYS A N 1
ATOM 729 C CA . LYS A 1 92 ? -2.470 3.041 -1.767 1.00 77.19 92 LYS A CA 1
ATOM 730 C C . LYS A 1 92 ? -1.538 3.451 -0.639 1.00 77.19 92 LYS A C 1
ATOM 732 O O . LYS A 1 92 ? -1.676 2.946 0.472 1.00 77.19 92 LYS A O 1
ATOM 737 N N . ILE A 1 93 ? -0.578 4.324 -0.927 1.00 81.31 93 ILE A N 1
ATOM 738 C CA . ILE A 1 93 ? 0.352 4.826 0.081 1.00 81.31 93 ILE A CA 1
ATOM 739 C C . ILE A 1 93 ? -0.370 5.733 1.072 1.00 81.31 93 ILE A C 1
ATOM 741 O O . ILE A 1 93 ? -0.176 5.570 2.273 1.00 81.31 93 ILE A O 1
ATOM 745 N N . ALA A 1 94 ? -1.230 6.637 0.597 1.00 82.25 94 ALA A N 1
ATOM 746 C CA . ALA A 1 94 ? -2.061 7.462 1.470 1.00 82.25 94 ALA A CA 1
ATOM 747 C C . ALA A 1 94 ? -2.925 6.589 2.397 1.00 82.25 94 ALA A C 1
ATOM 749 O O . ALA A 1 94 ? -2.901 6.772 3.611 1.00 82.25 94 ALA A O 1
ATOM 750 N N . ASP A 1 95 ? -3.572 5.553 1.851 1.00 80.81 95 ASP A N 1
ATOM 751 C CA . ASP A 1 95 ? -4.325 4.579 2.649 1.00 80.81 95 ASP A CA 1
ATOM 752 C C . ASP A 1 95 ? -3.457 3.841 3.687 1.00 80.81 95 ASP A C 1
ATOM 754 O O . ASP A 1 95 ? -3.921 3.471 4.767 1.00 80.81 95 ASP A O 1
ATOM 758 N N . GLU A 1 96 ? -2.204 3.527 3.360 1.00 80.44 96 GLU A N 1
ATOM 759 C CA . GLU A 1 96 ? -1.294 2.873 4.300 1.00 80.44 96 GLU A CA 1
ATOM 760 C C . GLU A 1 96 ? -0.858 3.819 5.424 1.00 80.44 96 GLU A C 1
ATOM 762 O O . GLU A 1 96 ? -0.817 3.401 6.582 1.00 80.44 96 GLU A O 1
ATOM 767 N N . PHE A 1 97 ? -0.593 5.087 5.108 1.00 85.00 97 PHE A N 1
ATOM 768 C CA . PHE A 1 97 ? -0.288 6.109 6.106 1.00 85.00 97 PHE A CA 1
ATOM 769 C C . PHE A 1 97 ? -1.458 6.332 7.064 1.00 85.00 97 PHE A C 1
ATOM 771 O O . PHE A 1 97 ? -1.258 6.220 8.275 1.00 85.00 97 PHE A O 1
ATOM 778 N N . ASP A 1 98 ? -2.667 6.545 6.537 1.00 83.69 98 ASP A N 1
ATOM 779 C CA . ASP A 1 98 ? -3.875 6.755 7.343 1.00 83.69 98 ASP A CA 1
ATOM 780 C C . ASP A 1 98 ? -4.124 5.571 8.290 1.00 83.69 98 ASP A C 1
ATOM 782 O O . ASP A 1 98 ? -4.419 5.750 9.472 1.00 83.69 98 ASP A O 1
ATOM 786 N N . ARG A 1 99 ? -3.948 4.336 7.794 1.00 82.50 99 ARG A N 1
ATOM 787 C CA . ARG A 1 99 ? -4.069 3.126 8.621 1.00 82.50 99 ARG A CA 1
ATOM 788 C C . ARG A 1 99 ? -3.067 3.095 9.760 1.00 82.50 99 ARG A C 1
ATOM 790 O O . ARG A 1 99 ? -3.440 2.780 10.883 1.00 82.50 99 ARG A O 1
ATOM 797 N N . ARG A 1 100 ? -1.789 3.347 9.464 1.00 83.69 100 ARG A N 1
ATOM 798 C CA . ARG A 1 100 ? -0.717 3.260 10.466 1.00 83.69 100 ARG A CA 1
ATOM 799 C C . ARG A 1 100 ? -0.878 4.334 11.529 1.00 83.69 100 ARG A C 1
ATOM 801 O O . ARG A 1 100 ? -0.616 4.062 12.696 1.00 83.69 100 ARG A O 1
ATOM 808 N N . GLU A 1 101 ? -1.318 5.527 11.140 1.00 87.88 101 GLU A N 1
ATOM 809 C CA . GLU A 1 101 ? -1.656 6.585 12.089 1.00 87.88 101 GLU A CA 1
ATOM 810 C C . GLU A 1 101 ? -2.769 6.123 13.039 1.00 87.88 101 GLU A C 1
ATOM 812 O O . GLU A 1 101 ? -2.592 6.156 14.258 1.00 87.88 101 GLU A O 1
ATOM 817 N N . ASP A 1 102 ? -3.880 5.622 12.493 1.00 84.69 102 ASP A N 1
ATOM 818 C CA . ASP A 1 102 ? -5.004 5.145 13.297 1.00 84.69 102 ASP A CA 1
ATOM 819 C C . ASP A 1 102 ? -4.643 3.933 14.164 1.00 84.69 102 ASP A C 1
ATOM 821 O O . ASP A 1 102 ? -5.093 3.855 15.305 1.00 84.69 102 ASP A O 1
ATOM 825 N N . GLU A 1 103 ? -3.792 3.025 13.683 1.00 81.88 103 GLU A N 1
ATOM 826 C CA . GLU A 1 103 ? -3.281 1.891 14.458 1.00 81.88 103 GLU A CA 1
ATOM 827 C C . GLU A 1 103 ? -2.460 2.353 15.670 1.00 81.88 103 GLU A C 1
ATOM 829 O O . GLU A 1 103 ? -2.664 1.861 16.782 1.00 81.88 103 GLU A O 1
ATOM 834 N N . ILE A 1 104 ? -1.554 3.318 15.476 1.00 85.19 104 ILE A N 1
ATOM 835 C CA . ILE A 1 104 ? -0.714 3.867 16.549 1.00 85.19 104 ILE A CA 1
ATOM 836 C C . ILE A 1 104 ? -1.576 4.577 17.594 1.00 85.19 104 ILE A C 1
ATOM 838 O O . ILE A 1 104 ? -1.415 4.326 18.792 1.00 85.19 104 ILE A O 1
ATOM 842 N N . ILE A 1 105 ? -2.500 5.436 17.150 1.00 86.88 105 ILE A N 1
ATOM 843 C CA . ILE A 1 105 ? -3.402 6.173 18.042 1.00 86.88 105 ILE A CA 1
ATOM 844 C C . ILE A 1 105 ? -4.246 5.182 18.839 1.00 86.88 105 ILE A C 1
ATOM 846 O O . ILE A 1 105 ? -4.228 5.212 20.069 1.00 86.88 105 ILE A O 1
ATOM 850 N N . LEU A 1 106 ? -4.911 4.252 18.154 1.00 83.19 106 LEU A N 1
ATOM 851 C CA . LEU A 1 106 ? -5.795 3.284 18.787 1.00 83.19 106 LEU A CA 1
ATOM 852 C C . LEU A 1 106 ? -5.057 2.426 19.818 1.00 83.19 106 LEU A C 1
ATOM 854 O O . LEU A 1 106 ? -5.568 2.188 20.910 1.00 83.19 106 LEU A O 1
ATOM 858 N N . LYS A 1 107 ? -3.836 1.986 19.498 1.00 82.19 107 LYS A N 1
ATOM 859 C CA . LYS A 1 107 ? -2.991 1.233 20.428 1.00 82.19 107 LYS A CA 1
ATOM 860 C C . LYS A 1 107 ? -2.672 2.046 21.682 1.00 82.19 107 LYS A C 1
ATOM 862 O O . LYS A 1 107 ? -2.846 1.542 22.789 1.00 82.19 107 LYS A O 1
ATOM 867 N N . SER A 1 108 ? -2.268 3.305 21.511 1.00 85.12 108 SER A N 1
ATOM 868 C CA . SER A 1 108 ? -1.957 4.190 22.637 1.00 85.12 108 SER A CA 1
ATOM 869 C C . SER A 1 108 ? -3.167 4.436 23.548 1.00 85.12 108 SER A C 1
ATOM 871 O O . SER A 1 108 ? -3.036 4.422 24.770 1.00 85.12 108 SER A O 1
ATOM 873 N N . GLU A 1 109 ? -4.361 4.581 22.971 1.00 86.69 109 GLU A N 1
ATOM 874 C CA . GLU A 1 109 ? -5.611 4.798 23.705 1.00 86.69 109 GLU A CA 1
ATOM 875 C C . GLU A 1 109 ? -6.074 3.539 24.449 1.00 86.69 109 GLU A C 1
ATOM 877 O O . GLU A 1 109 ? -6.533 3.620 25.590 1.00 86.69 109 GLU A O 1
ATOM 882 N N . ILE A 1 110 ? -5.904 2.359 23.843 1.00 80.06 110 ILE A N 1
ATOM 883 C CA . ILE A 1 110 ? -6.158 1.075 24.508 1.00 80.06 110 ILE A CA 1
ATOM 884 C C . ILE A 1 110 ? -5.210 0.891 25.698 1.00 80.06 110 ILE A C 1
ATOM 886 O O . ILE A 1 110 ? -5.642 0.445 26.762 1.00 80.06 110 ILE A O 1
ATOM 890 N N . ASP A 1 111 ? -3.934 1.243 25.549 1.00 81.00 111 ASP A N 1
ATOM 891 C CA . ASP A 1 111 ? -2.957 1.142 26.634 1.00 81.00 111 ASP A CA 1
ATOM 892 C C . ASP A 1 111 ? -3.244 2.142 27.767 1.00 81.00 111 ASP A C 1
ATOM 894 O O . ASP A 1 111 ? -3.120 1.784 28.940 1.00 81.00 111 ASP A O 1
ATOM 898 N N . ALA A 1 112 ? -3.723 3.349 27.446 1.00 83.00 112 ALA A N 1
ATOM 899 C CA . ALA A 1 112 ? -4.205 4.314 28.438 1.00 83.00 112 ALA A CA 1
ATOM 900 C C . ALA A 1 112 ? -5.451 3.808 29.190 1.00 83.00 112 ALA A C 1
ATOM 902 O O . ALA A 1 112 ? -5.531 3.902 30.414 1.00 83.00 112 ALA A O 1
ATOM 903 N N . TYR A 1 113 ? -6.404 3.196 28.482 1.00 79.50 113 TYR A N 1
ATOM 904 C CA . TYR A 1 113 ? -7.555 2.549 29.115 1.00 79.50 113 TYR A CA 1
ATOM 905 C C . TYR A 1 113 ? -7.119 1.447 30.097 1.00 79.50 113 TYR A C 1
ATOM 907 O O . TYR A 1 113 ? -7.633 1.357 31.216 1.00 79.50 113 TYR A O 1
ATOM 915 N N . ARG A 1 114 ? -6.134 0.628 29.706 1.00 75.81 114 ARG A N 1
ATOM 916 C CA . ARG A 1 114 ? -5.605 -0.461 30.542 1.00 75.81 114 ARG A CA 1
ATOM 917 C C . ARG A 1 114 ? -4.912 0.026 31.807 1.00 75.81 114 ARG A C 1
ATOM 919 O O . ARG A 1 114 ? -5.022 -0.646 32.831 1.00 75.81 114 ARG A O 1
ATOM 926 N N . SER A 1 115 ? -4.175 1.134 31.736 1.00 75.75 115 SER A N 1
ATOM 927 C CA . SER A 1 115 ? -3.424 1.654 32.881 1.00 75.75 115 SER A CA 1
ATOM 928 C C . SER A 1 115 ? -4.334 2.300 33.927 1.00 75.75 115 SER A C 1
ATOM 930 O O . SER A 1 115 ? -4.065 2.184 35.122 1.00 75.75 115 SER A O 1
ATOM 932 N N . GLU A 1 116 ? -5.429 2.932 33.498 1.00 70.38 116 GLU A N 1
ATOM 933 C CA . GLU A 1 116 ? -6.308 3.689 34.389 1.00 70.38 116 GLU A CA 1
ATOM 934 C C . GLU A 1 116 ? -7.521 2.903 34.902 1.00 70.38 116 GLU A C 1
ATOM 936 O O . GLU A 1 116 ? -7.977 3.162 36.016 1.00 70.38 116 GLU A O 1
ATOM 941 N N . ASN A 1 117 ? -8.085 1.966 34.127 1.00 60.56 117 ASN A N 1
ATOM 942 C CA . ASN A 1 117 ? -9.443 1.493 34.403 1.00 60.56 117 ASN A CA 1
ATOM 943 C C . ASN A 1 117 ? -9.725 0.029 34.035 1.00 60.56 117 ASN A C 1
ATOM 945 O O . ASN A 1 117 ? -10.477 -0.275 33.115 1.00 60.56 117 ASN A O 1
ATOM 949 N N . PHE A 1 118 ? -9.323 -0.898 34.909 1.00 56.91 118 PHE A N 1
ATOM 950 C CA . PHE A 1 118 ? -9.936 -2.239 34.940 1.00 56.91 118 PHE A CA 1
ATOM 951 C C . PHE A 1 118 ? -11.363 -2.252 35.540 1.00 56.91 118 PHE A C 1
ATOM 953 O O . PHE A 1 118 ? -11.947 -3.315 35.733 1.00 56.91 118 PHE A O 1
ATOM 960 N N . LYS A 1 119 ? -11.918 -1.084 35.905 1.00 53.88 119 LYS A N 1
ATOM 961 C CA . LYS A 1 119 ? -13.183 -0.941 36.655 1.00 53.88 119 LYS A CA 1
ATOM 962 C C . LYS A 1 119 ? -14.331 -0.295 35.869 1.00 53.88 119 LYS A C 1
ATOM 964 O O . LYS A 1 119 ? -15.410 -0.126 36.437 1.00 53.88 119 LYS A O 1
ATOM 969 N N . ALA A 1 120 ? -14.125 0.090 34.608 1.00 59.75 120 ALA A N 1
ATOM 970 C CA . ALA A 1 120 ? -15.190 0.682 33.801 1.00 59.75 120 ALA A CA 1
ATOM 971 C C . ALA A 1 120 ? -16.283 -0.366 33.521 1.00 59.75 120 ALA A C 1
ATOM 973 O O . ALA A 1 120 ? -16.075 -1.323 32.780 1.00 59.75 120 ALA A O 1
ATOM 974 N N . ASN A 1 121 ? -17.465 -0.174 34.112 1.00 64.62 121 ASN A N 1
ATOM 975 C CA . ASN A 1 121 ? -18.593 -1.108 33.999 1.00 64.62 121 ASN A CA 1
ATOM 976 C C . ASN A 1 121 ? -19.602 -0.692 32.911 1.00 64.62 121 ASN A C 1
ATOM 978 O O . ASN A 1 121 ? -20.662 -1.310 32.778 1.00 64.62 121 ASN A O 1
ATOM 982 N N . LYS A 1 122 ? -19.302 0.364 32.141 1.00 81.12 122 LYS A N 1
ATOM 983 C CA . LYS A 1 122 ? -20.164 0.886 31.074 1.00 81.12 122 LYS A CA 1
ATOM 984 C C . LYS A 1 122 ? -19.369 1.221 29.813 1.00 81.12 122 LYS A C 1
ATOM 986 O O . LYS A 1 122 ? -18.316 1.846 29.872 1.00 81.12 122 LYS A O 1
ATOM 991 N N . ILE A 1 123 ? -19.949 0.895 28.656 1.00 78.00 123 ILE A N 1
ATOM 992 C CA . ILE A 1 123 ? -19.379 1.159 27.320 1.00 78.00 123 ILE A CA 1
ATOM 993 C C . ILE A 1 123 ? -19.107 2.658 27.105 1.00 78.00 123 ILE A C 1
ATOM 995 O O . ILE A 1 123 ? -18.107 3.023 26.499 1.00 78.00 123 ILE A O 1
ATOM 999 N N . GLU A 1 124 ? -19.973 3.532 27.620 1.00 83.62 124 GLU A N 1
ATOM 1000 C CA . GLU A 1 124 ? -19.850 4.993 27.487 1.00 83.62 124 GLU A CA 1
ATOM 1001 C C . GLU A 1 124 ? -18.619 5.563 28.202 1.00 83.62 124 GLU A C 1
ATOM 1003 O O . GLU A 1 124 ? -18.064 6.563 27.758 1.00 83.62 124 GLU A O 1
ATOM 1008 N N . GLU A 1 125 ? -18.187 4.942 29.302 1.00 83.38 125 GLU A N 1
ATOM 1009 C CA . GLU A 1 125 ? -16.995 5.358 30.048 1.00 83.38 125 GLU A CA 1
ATOM 1010 C C . GLU A 1 125 ? -15.724 4.936 29.314 1.00 83.38 125 GLU A C 1
ATOM 1012 O O . GLU A 1 125 ? -14.809 5.742 29.170 1.00 83.38 125 GLU A O 1
ATOM 1017 N N . ILE A 1 126 ? -15.716 3.717 28.767 1.00 79.50 126 ILE A N 1
ATOM 1018 C CA . ILE A 1 126 ? -14.639 3.208 27.908 1.00 79.50 126 ILE A CA 1
ATOM 1019 C C . ILE A 1 126 ? -14.510 4.078 26.649 1.00 79.50 126 ILE A C 1
ATOM 1021 O O . ILE A 1 126 ? -13.409 4.439 26.245 1.00 79.50 126 ILE A O 1
ATOM 1025 N N . GLY A 1 127 ? -15.639 4.511 26.083 1.00 82.75 127 GLY A N 1
ATOM 1026 C CA . GLY A 1 127 ? -15.691 5.385 24.911 1.00 82.75 127 GLY A CA 1
ATOM 1027 C C . GLY A 1 127 ? -14.975 6.729 25.068 1.00 82.75 127 GLY A C 1
ATOM 1028 O O . GLY A 1 127 ? -14.635 7.333 24.056 1.00 82.75 127 GLY A O 1
ATOM 1029 N N . LYS A 1 128 ? -14.73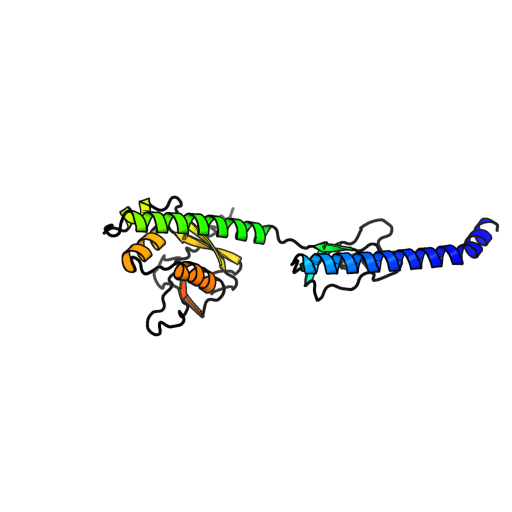2 7.200 26.301 1.00 87.38 128 LYS A N 1
ATOM 1030 C CA . LYS A 1 128 ? -14.029 8.468 26.572 1.00 87.38 128 LYS A CA 1
ATOM 1031 C C . LYS A 1 128 ? -12.525 8.398 26.310 1.00 87.38 128 LYS A C 1
ATOM 1033 O O . LYS A 1 128 ? -11.909 9.444 26.152 1.00 87.38 128 LYS A O 1
ATOM 1038 N N . TYR A 1 129 ? -11.960 7.193 26.261 1.00 83.38 129 TYR A N 1
ATOM 1039 C CA . TYR A 1 129 ? -10.544 6.971 25.965 1.00 83.38 129 TYR A CA 1
ATOM 1040 C C . TYR A 1 129 ? -10.217 7.099 24.474 1.00 83.38 129 TYR A C 1
ATOM 1042 O O . TYR A 1 129 ? -9.055 7.247 24.120 1.00 83.38 129 TYR A O 1
ATOM 1050 N N . PHE A 1 130 ? -11.234 7.068 23.609 1.00 85.50 130 PHE A N 1
ATOM 1051 C CA . PHE A 1 130 ? -11.077 7.126 22.160 1.00 85.50 130 PHE A CA 1
ATOM 1052 C C . PHE A 1 130 ? -11.344 8.538 21.650 1.00 85.50 130 PHE A C 1
ATOM 1054 O O . PHE A 1 130 ? -12.462 9.051 21.754 1.00 85.50 130 PHE A O 1
ATOM 1061 N N . SER A 1 131 ? -10.317 9.164 21.081 1.00 89.12 131 SER A N 1
ATOM 1062 C CA . SER A 1 131 ? -10.388 10.522 20.542 1.00 89.12 131 SER A CA 1
ATOM 1063 C C . SER A 1 131 ? -11.167 10.605 19.226 1.00 89.12 131 SER A C 1
ATOM 1065 O O . SER A 1 131 ? -11.843 11.606 18.976 1.00 89.12 131 SER A O 1
ATOM 1067 N N . LYS A 1 132 ? -11.111 9.559 18.389 1.00 85.75 132 LYS A N 1
ATOM 1068 C CA . LYS A 1 132 ? -11.794 9.506 17.089 1.00 85.75 132 LYS A CA 1
ATOM 1069 C C . LYS A 1 132 ? -13.112 8.734 17.197 1.00 85.75 132 LYS A C 1
ATOM 1071 O O . LYS A 1 132 ? -13.241 7.747 17.916 1.00 85.75 132 LYS A O 1
ATOM 1076 N N . ASP A 1 133 ? -14.115 9.141 16.416 1.00 81.44 133 ASP A N 1
ATOM 1077 C CA . ASP A 1 133 ? -15.387 8.403 16.323 1.00 81.44 133 ASP A CA 1
ATOM 1078 C C . ASP A 1 133 ? -15.240 7.053 15.608 1.00 81.44 133 ASP A C 1
ATOM 1080 O O . ASP A 1 133 ? -16.012 6.116 15.852 1.00 81.44 133 ASP A O 1
ATOM 1084 N N . LYS A 1 134 ? -14.263 6.964 14.704 1.00 80.62 134 LYS A N 1
ATOM 1085 C CA . LYS A 1 134 ? -13.938 5.775 13.923 1.00 80.62 134 LYS A CA 1
ATOM 1086 C C . LYS A 1 134 ? -12.451 5.757 13.568 1.00 80.62 134 LYS A C 1
ATOM 1088 O O . LYS A 1 134 ? -11.876 6.818 13.347 1.00 80.62 134 LYS A O 1
ATOM 1093 N N . TYR A 1 135 ? -11.899 4.558 13.448 1.00 78.25 135 TYR A N 1
ATOM 1094 C CA . TYR A 1 135 ? -10.502 4.294 13.114 1.00 78.25 135 TYR A CA 1
ATOM 1095 C C . TYR A 1 135 ? -10.454 3.468 11.840 1.00 78.25 135 TYR A C 1
ATOM 1097 O O . TYR A 1 135 ? -11.230 2.520 11.676 1.00 78.25 135 TYR A O 1
ATOM 1105 N N . TYR A 1 136 ? -9.598 3.864 10.916 1.00 78.50 136 TYR A N 1
ATOM 1106 C CA . TYR A 1 136 ? -9.400 3.207 9.645 1.00 78.50 136 TYR A CA 1
ATOM 1107 C C . TYR A 1 136 ? -8.587 1.931 9.817 1.00 78.50 136 TYR A C 1
ATOM 1109 O O . TYR A 1 136 ? -7.504 1.934 10.392 1.00 78.50 136 TYR A O 1
ATOM 1117 N N . ILE A 1 137 ? -9.122 0.829 9.295 1.00 71.38 137 ILE A N 1
ATOM 1118 C CA . ILE A 1 137 ? -8.501 -0.495 9.410 1.00 71.38 137 ILE A CA 1
ATOM 1119 C C . ILE A 1 137 ? -7.970 -0.983 8.055 1.00 71.38 137 ILE A C 1
ATOM 1121 O O . ILE A 1 137 ? -7.099 -1.846 7.984 1.00 71.38 137 ILE A O 1
ATOM 1125 N N . GLY A 1 138 ? -8.465 -0.426 6.945 1.00 71.88 138 GLY A N 1
ATOM 1126 C CA . GLY A 1 138 ? -7.976 -0.726 5.598 1.00 71.88 138 GLY A CA 1
ATOM 1127 C C . GLY A 1 138 ? -9.060 -0.874 4.556 1.00 71.88 138 GLY A C 1
ATOM 1128 O O . GLY A 1 138 ? -10.213 -0.539 4.797 1.00 71.88 138 GLY A O 1
ATOM 1129 N N . LYS A 1 139 ? -8.695 -1.389 3.382 1.00 72.31 139 LYS A N 1
ATOM 1130 C CA . LYS A 1 139 ? -9.637 -1.642 2.288 1.00 72.31 139 LYS A CA 1
ATOM 1131 C C . LYS A 1 139 ? -9.937 -3.122 2.130 1.00 72.31 139 LYS A C 1
ATOM 1133 O O . LYS A 1 139 ? -9.049 -3.959 2.273 1.00 72.31 139 LYS A O 1
ATOM 1138 N N . LEU A 1 140 ? -11.185 -3.425 1.780 1.00 68.06 140 LEU A N 1
ATOM 1139 C CA . LEU A 1 140 ? -11.605 -4.772 1.403 1.00 68.06 140 LEU A CA 1
ATOM 1140 C C . LEU A 1 140 ? -10.920 -5.199 0.092 1.00 68.06 140 LEU A C 1
ATOM 1142 O O . LEU A 1 140 ? -11.141 -4.555 -0.938 1.00 68.06 140 LEU A O 1
ATOM 1146 N N . PRO A 1 141 ? -10.132 -6.288 0.096 1.00 61.41 141 PRO A N 1
ATOM 1147 C CA . PRO A 1 141 ? -9.419 -6.741 -1.097 1.00 61.41 141 PRO A CA 1
ATOM 1148 C C . PRO A 1 141 ? -10.338 -7.428 -2.115 1.00 61.41 141 PRO A C 1
ATOM 1150 O O . PRO A 1 141 ? -10.018 -7.472 -3.300 1.00 61.41 141 PRO A O 1
ATOM 1153 N N . ILE A 1 142 ? -11.481 -7.960 -1.672 1.00 62.78 142 ILE A N 1
ATOM 1154 C CA . ILE A 1 142 ? -12.398 -8.769 -2.483 1.00 62.78 142 ILE A CA 1
ATOM 1155 C C . ILE A 1 142 ? -13.800 -8.163 -2.410 1.00 62.78 142 ILE A C 1
ATOM 1157 O O . ILE A 1 142 ? -14.217 -7.654 -1.367 1.00 62.78 142 ILE A O 1
ATOM 1161 N N . SER A 1 143 ? -14.529 -8.208 -3.527 1.00 58.66 143 SER A N 1
ATOM 1162 C CA . SER A 1 143 ? -15.945 -7.862 -3.554 1.00 58.66 143 SER A CA 1
ATOM 1163 C C . SER A 1 143 ? -16.755 -8.950 -2.855 1.00 58.66 143 SER A C 1
ATOM 1165 O O . SER A 1 143 ? -16.702 -10.128 -3.196 1.00 58.66 143 SER A O 1
ATOM 1167 N N . VAL A 1 144 ? -17.532 -8.541 -1.867 1.00 57.72 144 VAL A N 1
ATOM 1168 C CA . VAL A 1 144 ? -18.434 -9.408 -1.112 1.00 57.72 144 VAL A CA 1
ATOM 1169 C C . VAL A 1 144 ? -19.854 -9.027 -1.502 1.00 57.72 144 VAL A C 1
ATOM 1171 O O . VAL A 1 144 ? -20.100 -7.876 -1.853 1.00 57.72 144 VAL A O 1
ATOM 1174 N N . GLU A 1 145 ? -20.816 -9.947 -1.477 1.00 48.12 145 GLU A N 1
ATOM 1175 C CA . GLU A 1 145 ? -22.204 -9.654 -1.860 1.00 48.12 145 GLU A CA 1
ATOM 1176 C C . GLU A 1 145 ? -22.760 -8.387 -1.166 1.00 48.12 145 GLU A C 1
ATOM 1178 O O . GLU A 1 145 ? -23.062 -8.362 0.028 1.00 48.12 145 GLU A O 1
ATOM 1183 N N . GLY A 1 146 ? -22.900 -7.300 -1.937 1.00 52.28 146 GLY A N 1
ATOM 1184 C CA . GLY A 1 146 ? -23.356 -5.987 -1.460 1.00 52.28 146 GLY A CA 1
ATOM 1185 C C . GLY A 1 146 ? -22.263 -5.013 -0.982 1.00 52.28 146 GLY A C 1
ATOM 1186 O O . GLY A 1 146 ? -22.600 -3.882 -0.621 1.00 52.28 146 GLY A O 1
ATOM 1187 N N . PHE A 1 147 ? -20.989 -5.412 -1.019 1.00 52.47 147 PHE A N 1
ATOM 1188 C CA . PHE A 1 147 ? -19.795 -4.619 -0.709 1.00 52.47 147 PHE A CA 1
ATOM 1189 C C . PHE A 1 147 ? -18.766 -4.725 -1.849 1.00 52.47 147 PHE A C 1
ATOM 1191 O O . PHE A 1 147 ? -18.123 -5.759 -2.008 1.00 52.47 147 PHE A O 1
ATOM 1198 N N . PRO A 1 148 ? -18.584 -3.663 -2.651 1.00 59.34 148 PRO A N 1
ATOM 1199 C CA . PRO A 1 148 ? -17.545 -3.628 -3.676 1.00 59.34 148 PRO A CA 1
ATOM 1200 C C . PRO A 1 148 ? -16.147 -3.829 -3.080 1.00 59.34 148 PRO A C 1
ATOM 1202 O O . PRO A 1 148 ? -15.893 -3.410 -1.948 1.00 59.34 148 PRO A O 1
ATOM 1205 N N . SER A 1 149 ? -15.244 -4.409 -3.873 1.00 62.81 149 SER A N 1
ATOM 1206 C CA . SER A 1 149 ? -13.804 -4.361 -3.608 1.00 62.81 149 SER A CA 1
ATOM 1207 C C . SER A 1 149 ? -13.340 -2.903 -3.510 1.00 62.81 149 SER A C 1
ATOM 1209 O O . SER A 1 149 ? -13.958 -2.025 -4.113 1.00 62.81 149 SER A O 1
ATOM 1211 N N . ASP A 1 150 ? -12.254 -2.654 -2.777 1.00 66.50 150 ASP A N 1
ATOM 1212 C CA . ASP A 1 150 ? -11.631 -1.330 -2.600 1.00 66.50 150 ASP A CA 1
ATOM 1213 C C . ASP A 1 150 ? -12.411 -0.348 -1.698 1.00 66.50 150 ASP A C 1
ATOM 1215 O O . ASP A 1 150 ? -12.112 0.843 -1.627 1.00 66.50 150 ASP A O 1
ATOM 1219 N N . LYS A 1 151 ? -13.405 -0.832 -0.940 1.00 70.44 151 LYS A N 1
ATOM 1220 C CA . LYS A 1 151 ? -14.066 -0.009 0.083 1.00 70.44 151 LYS A CA 1
ATOM 1221 C C . LYS A 1 151 ? -13.263 0.062 1.377 1.00 70.44 151 LYS A C 1
ATOM 1223 O O . LYS A 1 151 ? -12.913 -0.971 1.947 1.00 70.44 151 LYS A O 1
ATOM 1228 N N . SER A 1 152 ? -13.089 1.285 1.877 1.00 72.44 152 SER A N 1
ATOM 1229 C CA . SER A 1 152 ? -12.514 1.579 3.189 1.00 72.44 152 SER A CA 1
ATOM 1230 C C . SER A 1 152 ? -13.384 1.036 4.327 1.00 72.44 152 SER A C 1
ATOM 1232 O O . SER A 1 152 ? -14.599 1.250 4.382 1.00 72.44 152 SER A O 1
ATOM 1234 N N . VAL A 1 153 ? -12.730 0.346 5.249 1.00 71.44 153 VAL A N 1
ATOM 1235 C CA . VAL A 1 153 ? -13.273 -0.311 6.430 1.00 71.44 153 VAL A CA 1
ATOM 1236 C C . VAL A 1 153 ? -12.825 0.461 7.660 1.00 71.44 153 VAL A C 1
ATOM 1238 O O . VAL A 1 153 ? -11.646 0.768 7.821 1.00 71.44 153 VAL A O 1
ATOM 1241 N N . TYR A 1 154 ? -13.779 0.745 8.541 1.00 74.12 154 TYR A N 1
ATOM 1242 C CA . TYR A 1 154 ? -13.536 1.450 9.790 1.00 74.12 154 TYR A CA 1
ATOM 1243 C C . TYR A 1 154 ? -14.128 0.667 10.956 1.00 74.12 154 TYR A C 1
ATOM 1245 O O . TYR A 1 154 ? -15.177 0.036 10.799 1.00 74.12 154 TYR A O 1
ATOM 1253 N N . ILE A 1 155 ? -13.507 0.780 12.125 1.00 73.56 155 ILE A N 1
ATOM 1254 C CA . ILE A 1 155 ? -14.085 0.359 13.400 1.00 73.56 155 ILE A CA 1
ATOM 1255 C C . ILE A 1 155 ? -14.524 1.597 14.173 1.00 73.56 155 ILE A C 1
ATOM 1257 O O . ILE A 1 155 ? -13.815 2.600 14.206 1.00 73.56 155 ILE A O 1
ATOM 1261 N N . THR A 1 156 ? -15.720 1.570 14.757 1.00 78.06 156 THR A N 1
ATOM 1262 C CA . THR A 1 156 ? -16.228 2.719 15.517 1.00 78.06 156 THR A CA 1
ATOM 1263 C C . THR A 1 156 ? -15.752 2.677 16.965 1.00 78.06 156 THR A C 1
ATOM 1265 O O . THR A 1 156 ? -15.539 1.596 17.520 1.00 78.06 156 THR A O 1
ATOM 1268 N N . LYS A 1 157 ? -15.678 3.843 17.622 1.00 80.56 157 LYS A N 1
ATOM 1269 C 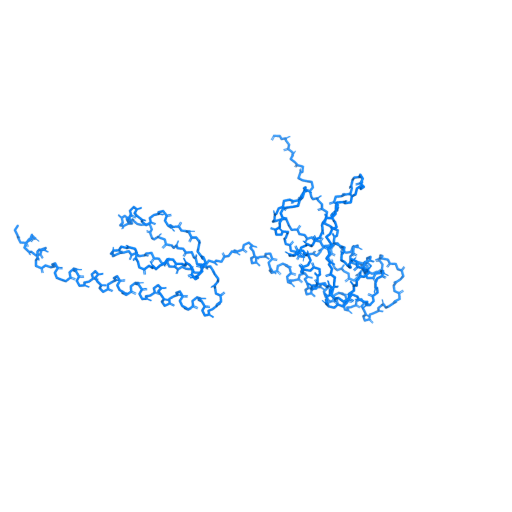CA . LYS A 1 157 ? -15.380 3.923 19.063 1.00 80.56 157 LYS A CA 1
ATOM 1270 C C . LYS A 1 157 ? -16.331 3.076 19.906 1.00 80.56 157 LYS A C 1
ATOM 1272 O O . LYS A 1 157 ? -15.922 2.482 20.899 1.00 80.56 157 LYS A O 1
ATOM 1277 N N . TYR A 1 158 ? -17.600 2.991 19.495 1.00 76.81 158 TYR A N 1
ATOM 1278 C CA . TYR A 1 158 ? -18.610 2.181 20.169 1.00 76.81 158 TYR A CA 1
ATOM 1279 C C . TYR A 1 158 ? -18.274 0.692 20.077 1.00 76.81 158 TYR A C 1
ATOM 1281 O O . TYR A 1 158 ? -18.345 -0.017 21.080 1.00 76.81 158 TYR A O 1
ATOM 1289 N N . ASP A 1 159 ? -17.885 0.224 18.890 1.00 72.50 159 ASP A N 1
ATOM 1290 C CA . ASP A 1 159 ? -17.551 -1.181 18.674 1.00 72.50 159 ASP A CA 1
ATOM 1291 C C . ASP A 1 159 ? -16.284 -1.564 19.444 1.00 72.50 159 ASP A C 1
ATOM 1293 O O . ASP A 1 159 ? -16.305 -2.564 20.156 1.00 72.50 159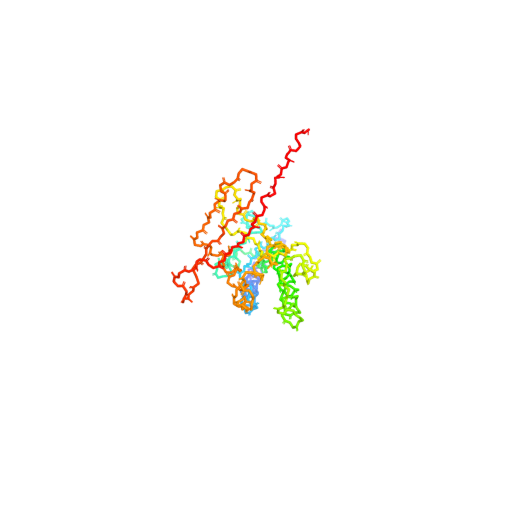 ASP A O 1
ATOM 1297 N N . ILE A 1 160 ? -15.236 -0.731 19.412 1.00 74.44 160 ILE A N 1
ATOM 1298 C CA . ILE A 1 160 ? -14.014 -0.949 20.207 1.00 74.44 160 ILE A CA 1
ATOM 1299 C C . ILE A 1 160 ? -14.349 -1.008 21.700 1.00 74.44 160 ILE A C 1
ATOM 1301 O O . ILE A 1 160 ? -13.973 -1.956 22.389 1.00 74.44 160 ILE A O 1
ATOM 1305 N N . SER A 1 161 ? -15.123 -0.038 22.191 1.00 77.94 161 SER A N 1
ATOM 1306 C CA . SER A 1 161 ? -15.528 0.028 23.599 1.00 77.94 161 SER A CA 1
ATOM 1307 C C . SER A 1 161 ? -16.336 -1.197 24.021 1.00 77.94 161 SER A C 1
ATOM 1309 O O . SER A 1 161 ? -16.162 -1.721 25.117 1.00 77.94 161 SER A O 1
ATOM 1311 N N . ARG A 1 162 ? -17.208 -1.698 23.140 1.00 75.00 162 ARG A N 1
ATOM 1312 C CA . ARG A 1 162 ? -17.991 -2.916 23.370 1.00 75.00 162 ARG A CA 1
ATOM 1313 C C . ARG A 1 162 ? -17.116 -4.169 23.407 1.00 75.00 162 ARG A C 1
ATOM 1315 O O . ARG A 1 162 ? -17.398 -5.058 24.209 1.00 75.00 162 ARG A O 1
ATOM 1322 N N . ILE A 1 163 ? -16.105 -4.265 22.543 1.00 71.38 163 ILE A N 1
ATOM 1323 C CA . ILE A 1 163 ? -15.162 -5.393 22.525 1.00 71.38 163 ILE A CA 1
ATOM 1324 C C . ILE A 1 163 ? -14.340 -5.376 23.822 1.00 71.38 163 ILE A C 1
ATOM 1326 O O . ILE A 1 163 ? -14.316 -6.388 24.520 1.00 71.38 163 ILE A O 1
ATOM 1330 N N . LEU A 1 164 ? -13.777 -4.225 24.208 1.00 72.25 164 LEU A N 1
ATOM 1331 C CA . LEU A 1 164 ? -13.042 -4.052 25.471 1.00 72.25 164 LEU A CA 1
ATOM 1332 C C . LEU A 1 164 ? -13.906 -4.343 26.700 1.00 72.25 164 LEU A C 1
ATOM 1334 O O . LEU A 1 164 ? -13.435 -4.967 27.643 1.00 72.25 164 LEU A O 1
ATOM 1338 N N . PHE A 1 165 ? -15.183 -3.958 26.680 1.00 72.81 165 PHE A N 1
ATOM 1339 C CA . PHE A 1 165 ? -16.119 -4.271 27.760 1.00 72.81 165 PHE A CA 1
ATOM 1340 C C . PHE A 1 165 ? -16.372 -5.781 27.915 1.00 72.81 165 PHE A C 1
ATOM 1342 O O . PHE A 1 165 ? -16.524 -6.272 29.028 1.00 72.81 165 PHE A O 1
ATOM 1349 N N . ARG A 1 166 ? -16.446 -6.526 26.802 1.00 65.62 166 ARG A N 1
ATOM 1350 C CA . ARG A 1 166 ? -16.752 -7.970 26.804 1.00 65.62 166 ARG A CA 1
ATOM 1351 C C . ARG A 1 166 ? -15.545 -8.850 27.086 1.00 65.62 166 ARG A C 1
ATOM 1353 O O . ARG A 1 166 ? -15.689 -9.855 27.770 1.00 65.62 166 ARG A O 1
ATOM 1360 N N . HIS A 1 167 ? -14.405 -8.499 26.504 1.00 61.12 167 HIS A N 1
ATOM 1361 C CA . HIS A 1 167 ? -13.197 -9.323 26.510 1.00 61.12 167 HIS A CA 1
ATOM 1362 C C . HIS A 1 167 ? -12.107 -8.763 27.436 1.00 61.12 167 HIS A C 1
ATOM 1364 O O . HIS A 1 167 ? -11.062 -9.383 27.607 1.00 61.12 167 HIS A O 1
ATOM 1370 N N . GLY A 1 168 ? -12.340 -7.604 28.064 1.00 58.88 168 GLY A N 1
ATOM 1371 C CA . GLY A 1 168 ? -11.432 -7.015 29.044 1.00 58.88 168 GLY A CA 1
ATOM 1372 C C . GLY A 1 168 ? -9.994 -6.912 28.526 1.00 58.88 168 GLY A C 1
ATOM 1373 O O . GLY A 1 168 ? -9.733 -6.399 27.436 1.00 58.88 168 GLY A O 1
ATOM 1374 N N . SER A 1 169 ? -9.055 -7.428 29.320 1.00 50.19 169 SER A N 1
ATOM 1375 C CA . SER A 1 169 ? -7.615 -7.444 29.037 1.00 50.19 169 SER A CA 1
ATOM 1376 C C . SER A 1 169 ? -7.156 -8.473 28.001 1.00 50.19 169 SER A C 1
ATOM 1378 O O . SER A 1 169 ? -5.970 -8.495 27.683 1.00 50.19 169 SER A O 1
ATOM 1380 N N . GLU A 1 170 ? -8.038 -9.330 27.480 1.00 50.00 170 GLU A N 1
ATOM 1381 C CA . GLU A 1 170 ? -7.655 -10.413 26.558 1.00 50.00 170 GLU A CA 1
ATOM 1382 C C . GLU A 1 170 ? -7.417 -9.946 25.116 1.00 50.00 170 GLU A C 1
ATOM 1384 O O . GLU A 1 170 ? -6.878 -10.698 24.302 1.00 50.00 170 GLU A O 1
ATOM 1389 N N . ILE A 1 171 ? -7.751 -8.694 24.783 1.00 51.25 171 ILE A N 1
ATOM 1390 C CA . ILE A 1 171 ? -7.468 -8.098 23.467 1.00 51.25 171 ILE A CA 1
ATOM 1391 C C . ILE A 1 171 ? -5.972 -7.785 23.386 1.00 51.25 171 ILE A C 1
ATOM 1393 O O . ILE A 1 171 ? -5.562 -6.635 23.444 1.00 51.25 171 ILE A O 1
ATOM 1397 N N . SER A 1 172 ? -5.121 -8.804 23.335 1.00 48.78 172 SER A N 1
A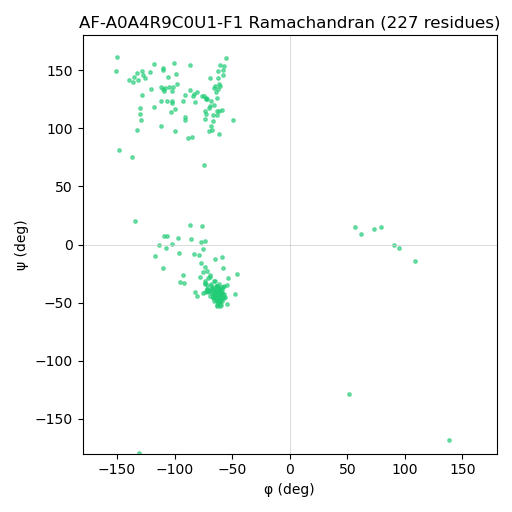TOM 1398 C CA . SER A 1 172 ? -3.674 -8.649 23.157 1.00 48.78 172 SER A CA 1
ATOM 1399 C C . SER A 1 172 ? -3.354 -7.832 21.891 1.00 48.78 172 SER A C 1
ATOM 1401 O O . SER A 1 172 ? -4.179 -7.748 20.985 1.00 48.78 172 SER A O 1
ATOM 1403 N N . GLU A 1 173 ? -2.150 -7.256 21.779 1.00 44.59 173 GLU A N 1
ATOM 1404 C CA . GLU A 1 173 ? -1.634 -6.674 20.515 1.00 44.59 173 GLU A CA 1
ATOM 1405 C C . GLU A 1 173 ? -1.853 -7.596 19.298 1.00 44.59 173 GLU A C 1
ATOM 1407 O O . GLU A 1 173 ? -1.973 -7.132 18.163 1.00 44.59 173 GLU A O 1
ATOM 1412 N N . ASN A 1 174 ? -1.953 -8.908 19.535 1.00 49.12 174 ASN A N 1
ATOM 1413 C CA . ASN A 1 174 ? -2.267 -9.889 18.510 1.00 49.12 174 ASN A CA 1
ATOM 1414 C C . ASN A 1 174 ? -3.682 -9.726 17.948 1.00 49.12 174 ASN A C 1
ATOM 1416 O O . ASN A 1 174 ? -3.851 -9.977 16.769 1.00 49.12 174 ASN A O 1
ATOM 1420 N N . ALA A 1 175 ? -4.674 -9.271 18.716 1.00 51.62 175 ALA A N 1
ATOM 1421 C CA . ALA A 1 175 ? -6.056 -9.125 18.254 1.00 51.62 175 ALA A CA 1
ATOM 1422 C C . ALA A 1 175 ? -6.219 -8.024 17.192 1.00 51.62 175 ALA A C 1
ATOM 1424 O O . ALA A 1 175 ? -6.952 -8.213 16.235 1.00 51.62 175 ALA A O 1
ATOM 1425 N N . MET A 1 176 ? -5.509 -6.893 17.291 1.00 52.66 176 MET A N 1
ATOM 1426 C CA . MET A 1 176 ? -5.579 -5.852 16.248 1.00 52.66 176 MET A CA 1
ATOM 1427 C C . MET A 1 176 ? -4.830 -6.271 14.978 1.00 52.66 176 MET A C 1
ATOM 1429 O O . MET A 1 176 ? -5.316 -6.106 13.860 1.00 52.66 176 MET A O 1
ATOM 1433 N N . ASN A 1 177 ? -3.666 -6.899 15.155 1.00 54.28 177 ASN A N 1
ATOM 1434 C CA . ASN A 1 177 ? -2.924 -7.501 14.052 1.00 54.28 177 ASN A CA 1
ATOM 1435 C C . ASN A 1 177 ? -3.711 -8.625 13.371 1.00 54.28 177 ASN A C 1
ATOM 1437 O O . ASN A 1 177 ? -3.652 -8.778 12.151 1.00 54.28 177 ASN A O 1
ATOM 1441 N N . ASN A 1 178 ? -4.449 -9.411 14.146 1.00 56.19 178 ASN A N 1
ATOM 1442 C CA . ASN A 1 178 ? -5.318 -10.452 13.634 1.00 56.19 178 ASN A CA 1
ATOM 1443 C C . ASN A 1 178 ? -6.539 -9.832 12.934 1.00 56.19 178 ASN A C 1
ATOM 1445 O O . ASN A 1 178 ? -6.787 -10.228 11.805 1.00 56.19 178 ASN A O 1
ATOM 1449 N N . LEU A 1 179 ? -7.162 -8.767 13.459 1.00 58.38 179 LEU A N 1
ATOM 1450 C CA . LEU A 1 179 ? -8.239 -8.019 12.784 1.00 58.38 179 LEU A CA 1
ATOM 1451 C C . LEU A 1 179 ? -7.808 -7.499 11.407 1.00 58.38 179 LEU A C 1
ATOM 1453 O O . LEU A 1 179 ? -8.522 -7.681 10.417 1.00 58.38 179 LEU A O 1
ATOM 1457 N N . ASN A 1 180 ? -6.611 -6.917 11.318 1.00 58.41 180 ASN A N 1
ATOM 1458 C CA . ASN A 1 180 ? -6.018 -6.493 10.049 1.00 58.41 180 ASN A CA 1
ATOM 1459 C C . ASN A 1 180 ? -5.829 -7.682 9.093 1.00 58.41 180 ASN A C 1
ATOM 1461 O O . ASN A 1 180 ? -6.233 -7.620 7.929 1.00 58.41 180 ASN A O 1
ATOM 1465 N N . LYS A 1 181 ? -5.268 -8.797 9.581 1.00 60.69 181 LYS A N 1
ATOM 1466 C CA . LYS A 1 181 ? -5.133 -10.036 8.795 1.00 60.69 181 LYS A CA 1
ATOM 1467 C C . LYS A 1 181 ? -6.487 -10.596 8.364 1.00 60.69 181 LYS A C 1
ATOM 1469 O O . LYS A 1 181 ? -6.582 -11.133 7.265 1.00 60.69 181 LYS A O 1
ATOM 1474 N N . SER A 1 182 ? -7.519 -10.440 9.183 1.00 59.19 182 SER A N 1
ATOM 1475 C CA . SER A 1 182 ? -8.876 -10.909 8.923 1.00 59.19 182 SER A CA 1
ATOM 1476 C C . SER A 1 182 ? -9.606 -10.091 7.878 1.00 59.19 182 SER A C 1
ATOM 1478 O O . SER A 1 182 ? -10.367 -10.650 7.099 1.00 59.19 182 SER A O 1
ATOM 1480 N N . ILE A 1 183 ? -9.316 -8.797 7.770 1.00 60.81 183 ILE A N 1
ATOM 1481 C CA . ILE A 1 183 ? -9.801 -7.973 6.655 1.00 60.81 183 ILE A CA 1
ATOM 1482 C C . ILE A 1 183 ? -9.072 -8.323 5.358 1.00 60.81 183 ILE A C 1
ATOM 1484 O O . ILE A 1 183 ? -9.690 -8.359 4.295 1.00 60.81 183 ILE A O 1
ATOM 1488 N N . LEU A 1 184 ? -7.762 -8.567 5.440 1.00 58.97 184 LEU A N 1
ATOM 1489 C CA . LEU A 1 184 ? -6.933 -8.889 4.278 1.00 58.97 184 LEU A CA 1
ATOM 1490 C C . LEU A 1 184 ? -7.209 -10.297 3.732 1.00 58.97 184 LEU A C 1
ATOM 1492 O O . LEU A 1 184 ? -7.167 -10.494 2.522 1.00 58.97 184 LEU A O 1
ATOM 1496 N N . ASN A 1 185 ? -7.507 -11.260 4.605 1.00 60.44 185 ASN A N 1
ATOM 1497 C CA . ASN A 1 185 ? -7.796 -12.652 4.259 1.00 60.44 185 ASN A CA 1
ATOM 1498 C C . ASN A 1 185 ? -9.004 -13.165 5.064 1.00 60.44 185 ASN A C 1
ATOM 1500 O O . ASN A 1 185 ? -8.815 -13.910 6.029 1.00 60.44 185 ASN A O 1
ATOM 1504 N N . PRO A 1 186 ? -10.232 -12.757 4.702 1.00 60.81 186 PRO A N 1
ATOM 1505 C CA . PRO A 1 186 ? -11.438 -13.192 5.397 1.00 60.81 186 PRO A CA 1
ATOM 1506 C C . PRO A 1 186 ? -11.787 -14.645 5.039 1.00 60.81 186 PRO A C 1
ATOM 1508 O O . PRO A 1 186 ? -11.900 -14.976 3.859 1.00 60.81 186 PRO A O 1
ATOM 1511 N N . GLN A 1 187 ? -11.989 -15.511 6.037 1.00 55.88 187 GLN A N 1
ATOM 1512 C CA . GLN A 1 187 ? -12.438 -16.896 5.831 1.00 55.88 187 GLN A CA 1
ATOM 1513 C C . GLN A 1 187 ? -13.949 -16.996 5.608 1.00 55.88 187 GLN A C 1
ATOM 1515 O O . GLN A 1 187 ? -14.390 -17.690 4.696 1.00 55.88 187 GLN A O 1
ATOM 1520 N N . GLU A 1 188 ? -14.747 -16.289 6.410 1.00 56.84 188 GLU A N 1
ATOM 1521 C CA . GLU A 1 188 ? -16.197 -16.206 6.228 1.00 56.84 188 GLU A CA 1
ATOM 1522 C C . GLU A 1 188 ? -16.680 -14.764 6.384 1.00 56.84 188 GLU A C 1
ATOM 1524 O O . GLU A 1 188 ? -16.175 -14.001 7.207 1.00 56.84 188 GLU A O 1
ATOM 1529 N N . ILE A 1 189 ? -17.689 -14.377 5.599 1.00 58.47 189 ILE A N 1
ATOM 1530 C CA . ILE A 1 189 ? -18.316 -13.059 5.708 1.00 58.47 189 ILE A CA 1
ATOM 1531 C C . ILE A 1 189 ? -19.826 -13.234 5.786 1.00 58.47 189 ILE A C 1
ATOM 1533 O O . ILE A 1 189 ? -20.461 -13.722 4.853 1.00 58.47 189 ILE A O 1
ATOM 1537 N N . LEU A 1 190 ? -20.413 -12.822 6.907 1.00 58.09 190 LEU A N 1
ATOM 1538 C CA . LEU A 1 190 ? -21.841 -12.944 7.169 1.00 58.09 190 LEU A CA 1
ATOM 1539 C C . LEU A 1 190 ? -22.520 -11.576 7.115 1.00 58.09 190 LEU A C 1
ATOM 1541 O O . LEU A 1 190 ? -22.077 -10.596 7.717 1.00 58.09 190 LEU A O 1
ATOM 1545 N N . LYS A 1 191 ? -23.663 -11.516 6.432 1.00 56.75 191 LYS A N 1
ATOM 1546 C CA . LYS A 1 191 ? -24.557 -10.359 6.478 1.00 56.75 191 LYS A CA 1
ATOM 1547 C C . LYS A 1 191 ? -25.453 -10.456 7.707 1.00 56.75 191 LYS A C 1
ATOM 1549 O O . LYS A 1 191 ? -26.140 -11.460 7.902 1.00 56.75 191 LYS A O 1
ATOM 1554 N N . ILE A 1 192 ? -25.521 -9.387 8.494 1.00 58.75 192 ILE A N 1
ATOM 1555 C CA . ILE A 1 192 ? -26.485 -9.313 9.592 1.00 58.75 192 ILE A CA 1
ATOM 1556 C C . ILE A 1 192 ? -27.890 -9.197 8.981 1.00 58.75 192 ILE A C 1
ATOM 1558 O O . ILE A 1 192 ? -28.193 -8.262 8.243 1.00 58.75 192 ILE A O 1
ATOM 1562 N N . LYS A 1 193 ? -28.766 -10.169 9.266 1.00 47.97 193 LYS A N 1
ATOM 1563 C CA . LYS A 1 193 ? -30.131 -10.261 8.703 1.00 47.97 193 LYS A CA 1
ATOM 1564 C C . LYS A 1 193 ? -31.144 -9.280 9.330 1.00 47.97 193 LYS A C 1
ATOM 1566 O O . LYS A 1 193 ? -32.345 -9.458 9.147 1.00 47.97 193 LYS A O 1
ATOM 1571 N N . ASN A 1 194 ? -30.698 -8.245 10.045 1.00 50.91 194 ASN A N 1
ATOM 1572 C CA . ASN A 1 194 ? -31.598 -7.253 10.641 1.00 50.91 194 ASN A CA 1
ATOM 1573 C C . ASN A 1 194 ? -31.942 -6.129 9.657 1.00 50.91 194 ASN A C 1
ATOM 1575 O O . ASN A 1 194 ? -31.079 -5.548 8.999 1.00 50.91 194 ASN A O 1
ATOM 1579 N N . LYS A 1 195 ? -33.236 -5.805 9.571 1.00 35.75 195 LYS A N 1
ATOM 1580 C CA . LYS A 1 195 ? -33.777 -4.751 8.703 1.00 35.75 195 LYS A CA 1
ATOM 1581 C C . LYS A 1 195 ? -33.201 -3.392 9.134 1.00 35.75 195 LYS A C 1
ATOM 1583 O O . LYS A 1 195 ? -33.468 -2.939 10.240 1.00 35.75 195 LYS A O 1
ATOM 1588 N N . GLY A 1 196 ? -32.409 -2.762 8.266 1.00 43.50 196 GLY A N 1
ATOM 1589 C CA . GLY A 1 196 ? -31.760 -1.468 8.529 1.00 43.50 196 GLY A CA 1
ATOM 1590 C C . GLY A 1 196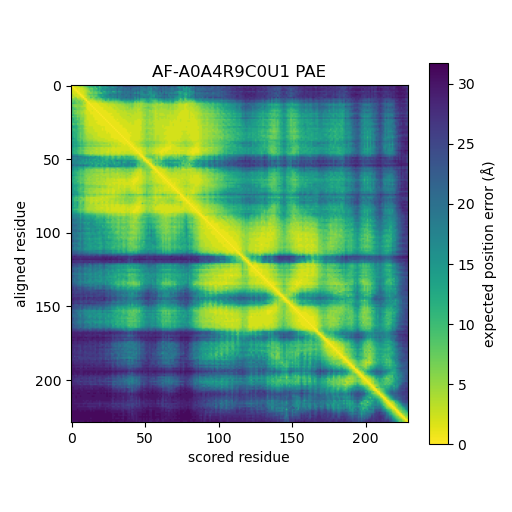 ? -30.326 -1.556 9.059 1.00 43.50 196 GLY A C 1
ATOM 1591 O O . GLY A 1 196 ? -29.678 -0.520 9.202 1.00 43.50 196 GLY A O 1
ATOM 1592 N N . ASP A 1 197 ? -29.806 -2.764 9.303 1.00 49.62 197 ASP A N 1
ATOM 1593 C CA . ASP A 1 197 ? -28.437 -2.938 9.767 1.00 49.62 197 ASP A CA 1
ATOM 1594 C C . ASP A 1 197 ? -27.470 -3.103 8.588 1.00 49.62 197 ASP A C 1
ATOM 1596 O O . ASP A 1 197 ? -27.440 -4.113 7.887 1.00 49.62 197 ASP A O 1
ATOM 1600 N N . ASN A 1 198 ? -26.694 -2.054 8.344 1.00 53.00 198 ASN A N 1
ATOM 1601 C CA . ASN A 1 198 ? -25.779 -1.946 7.215 1.00 53.00 198 ASN A CA 1
ATOM 1602 C C . ASN A 1 198 ? -24.399 -2.555 7.516 1.00 53.00 198 ASN A C 1
ATOM 1604 O O . ASN A 1 198 ? -23.441 -2.231 6.821 1.00 53.00 198 ASN A O 1
ATOM 1608 N N . ARG A 1 199 ? -24.289 -3.385 8.558 1.00 55.06 199 ARG A N 1
ATOM 1609 C CA . ARG A 1 199 ? -23.038 -3.949 9.072 1.00 55.06 199 ARG A CA 1
ATOM 1610 C C . ARG A 1 199 ? -22.799 -5.369 8.531 1.00 55.06 199 ARG A C 1
ATOM 1612 O O . ARG A 1 199 ? -23.730 -6.170 8.442 1.00 55.06 199 ARG A O 1
ATOM 1619 N N . ILE A 1 200 ? -21.560 -5.673 8.152 1.00 57.28 200 ILE A N 1
ATOM 1620 C CA . ILE A 1 200 ? -21.092 -7.035 7.823 1.00 57.28 200 ILE A CA 1
ATOM 1621 C C . ILE A 1 200 ? -20.319 -7.614 9.001 1.00 57.28 200 ILE A C 1
ATOM 1623 O O . ILE A 1 200 ? -19.826 -6.852 9.820 1.00 57.28 200 ILE A O 1
ATOM 1627 N N . MET A 1 201 ? -20.248 -8.937 9.098 1.00 58.09 201 MET A N 1
ATOM 1628 C CA . MET A 1 201 ? -19.375 -9.654 10.023 1.00 58.09 201 MET A CA 1
ATOM 1629 C C . MET A 1 201 ? -18.307 -10.366 9.209 1.00 58.09 201 MET A C 1
ATOM 1631 O O . MET A 1 201 ? -18.646 -11.150 8.330 1.00 58.09 201 MET A O 1
ATOM 1635 N N . ILE A 1 202 ? -17.043 -10.096 9.508 1.00 59.06 202 ILE A N 1
ATOM 1636 C CA . ILE A 1 202 ? -15.898 -10.811 8.944 1.00 59.06 202 ILE A CA 1
ATOM 1637 C C . ILE A 1 202 ? -15.411 -11.775 10.018 1.00 59.06 202 ILE A C 1
ATOM 1639 O O . ILE A 1 202 ? -15.102 -11.324 11.113 1.00 59.06 202 ILE A O 1
ATOM 1643 N N . LEU A 1 203 ? -15.381 -13.068 9.717 1.00 55.19 203 LEU A N 1
ATOM 1644 C CA . LEU A 1 203 ? -14.982 -14.133 10.627 1.00 55.19 203 LEU A CA 1
ATOM 1645 C C . LEU A 1 203 ? -13.662 -14.740 10.155 1.00 55.19 203 LEU A C 1
ATOM 1647 O O . LEU A 1 203 ? -13.496 -15.049 8.973 1.00 55.19 203 LEU A O 1
ATOM 1651 N N . ASN A 1 204 ? -12.758 -14.956 11.105 1.00 51.72 204 ASN A N 1
ATOM 1652 C CA . ASN A 1 204 ? -11.498 -15.648 10.883 1.00 51.72 204 ASN A CA 1
ATOM 1653 C C . ASN A 1 204 ? -11.181 -16.573 12.058 1.00 51.72 204 ASN A C 1
ATOM 1655 O O . ASN A 1 204 ? -11.430 -16.230 13.215 1.00 51.72 204 ASN A O 1
ATOM 1659 N N . SER A 1 205 ? -10.633 -17.750 11.760 1.00 45.94 205 SER A N 1
ATOM 1660 C CA . SER A 1 205 ? -10.152 -18.694 12.766 1.00 45.94 205 SER A CA 1
ATOM 1661 C C . SER A 1 205 ? -8.851 -18.189 13.396 1.00 45.94 205 SER A C 1
ATOM 1663 O O . SER A 1 205 ? -7.874 -17.963 12.676 1.00 45.94 205 SER A O 1
ATOM 1665 N N . VAL A 1 206 ? -8.789 -18.083 14.724 1.00 50.22 206 VAL A N 1
ATOM 1666 C CA . VAL A 1 206 ? -7.532 -17.811 15.435 1.00 50.22 206 VAL A CA 1
ATOM 1667 C C . VAL A 1 206 ? -6.771 -19.131 15.644 1.00 50.22 206 VAL A C 1
ATOM 1669 O O . VAL A 1 206 ? -7.346 -20.093 16.161 1.00 50.22 206 VAL A O 1
ATOM 1672 N N . PRO A 1 207 ? -5.480 -19.235 15.264 1.00 40.19 207 PRO A N 1
ATOM 1673 C CA . PRO A 1 207 ? -4.698 -20.448 15.489 1.00 40.19 207 PRO A CA 1
ATOM 1674 C C . PRO A 1 207 ? -4.583 -20.752 16.991 1.00 40.19 207 PRO A C 1
ATOM 1676 O O . PRO A 1 207 ? -3.960 -19.996 17.730 1.00 40.19 207 PRO A O 1
ATOM 1679 N N . GLY A 1 208 ? -5.170 -21.867 17.436 1.00 40.38 208 GLY A N 1
ATOM 1680 C CA . GLY A 1 208 ? -5.113 -22.326 18.832 1.00 40.38 208 GLY A CA 1
ATOM 1681 C C . GLY A 1 208 ? -6.422 -22.206 19.616 1.00 40.38 208 GLY A C 1
ATOM 1682 O O . GLY A 1 208 ? -6.559 -22.886 20.629 1.00 40.38 208 GLY A O 1
ATOM 1683 N N . ASP A 1 209 ? -7.408 -21.452 19.122 1.00 41.28 209 ASP A N 1
ATOM 1684 C CA . ASP A 1 209 ? -8.750 -21.388 19.710 1.00 41.28 209 ASP A CA 1
ATOM 1685 C C . ASP A 1 209 ? -9.758 -22.040 18.753 1.00 41.28 209 ASP A C 1
ATOM 1687 O O . ASP A 1 209 ? -10.116 -21.496 17.710 1.00 41.28 209 ASP A O 1
ATOM 1691 N N . ARG A 1 210 ? -10.157 -23.280 19.064 1.00 30.12 210 ARG A N 1
ATOM 1692 C CA . ARG A 1 210 ? -11.048 -24.093 18.213 1.00 30.12 210 ARG A CA 1
ATOM 1693 C C . ARG A 1 210 ? -12.534 -23.788 18.420 1.00 30.12 210 ARG A C 1
ATOM 1695 O O . ARG A 1 210 ? -13.347 -24.308 17.662 1.00 30.12 210 ARG A O 1
ATOM 1702 N N . ASN A 1 211 ? -12.886 -22.983 19.427 1.00 27.31 211 ASN A N 1
ATOM 1703 C CA . ASN A 1 211 ? -14.271 -22.839 19.883 1.00 27.31 211 ASN A CA 1
ATOM 1704 C C . ASN A 1 211 ? -14.852 -21.425 19.717 1.00 27.31 211 ASN A C 1
ATOM 1706 O O . ASN A 1 211 ? -16.065 -21.265 19.855 1.00 27.31 211 ASN A O 1
ATOM 1710 N N . HIS A 1 212 ? -14.041 -20.414 19.385 1.00 30.20 212 HIS A N 1
ATOM 1711 C CA . HIS A 1 212 ? -14.503 -19.030 19.263 1.00 30.20 212 HIS A CA 1
ATOM 1712 C C . HIS A 1 212 ? -14.056 -18.412 17.935 1.00 30.20 212 HIS A C 1
ATOM 1714 O O . HIS A 1 212 ? -12.877 -18.135 17.736 1.00 30.20 212 HIS A O 1
ATOM 1720 N N . PHE A 1 213 ? -15.001 -18.130 17.033 1.00 31.56 213 PHE A N 1
ATOM 1721 C CA . PHE A 1 213 ? -14.761 -17.188 15.937 1.00 31.56 213 PHE A CA 1
ATOM 1722 C C . PHE A 1 213 ? -14.591 -15.793 16.554 1.00 31.56 213 PHE A C 1
ATOM 1724 O O . PHE A 1 213 ? -15.550 -15.229 17.082 1.00 31.56 213 PHE A O 1
ATOM 1731 N N . THR A 1 214 ? -13.361 -15.286 16.599 1.00 37.78 214 THR A N 1
ATOM 1732 C CA . THR A 1 214 ? -12.958 -14.315 17.634 1.00 37.78 214 THR A CA 1
ATOM 1733 C C . THR A 1 214 ? -12.905 -12.861 17.174 1.00 37.78 214 THR A C 1
ATOM 1735 O O . THR A 1 214 ? -12.619 -11.983 17.983 1.00 37.78 214 THR A O 1
ATOM 1738 N N . GLU A 1 215 ? -13.225 -12.556 15.917 1.00 37.50 215 GLU A N 1
ATOM 1739 C CA . GLU A 1 215 ? -13.134 -11.187 15.405 1.00 37.50 215 GLU A CA 1
ATOM 1740 C C . GLU A 1 215 ? -14.432 -10.746 14.746 1.00 37.50 215 GLU A C 1
ATOM 1742 O O . GLU A 1 215 ? -15.016 -11.454 13.933 1.00 37.50 215 GLU A O 1
ATOM 1747 N N . LEU A 1 216 ? -14.931 -9.585 15.170 1.00 39.25 216 LEU A N 1
ATOM 1748 C CA . LEU A 1 216 ? -16.223 -9.049 14.766 1.00 39.25 216 LEU A CA 1
ATOM 1749 C C . LEU A 1 216 ? -16.016 -7.587 14.374 1.00 39.25 216 LEU A C 1
ATOM 1751 O O . LEU A 1 216 ? -15.948 -6.706 15.225 1.00 39.25 216 LEU A O 1
ATOM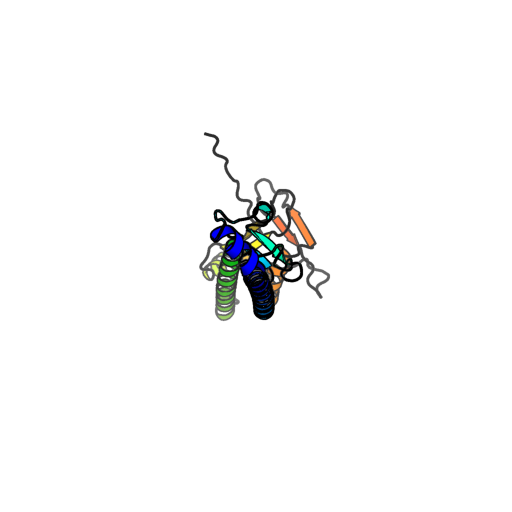 1755 N N . ILE A 1 217 ? -15.897 -7.335 13.071 1.00 44.34 217 ILE A N 1
ATOM 1756 C CA . ILE A 1 217 ? -15.727 -5.984 12.524 1.00 44.34 217 ILE A CA 1
ATOM 1757 C C . ILE A 1 217 ? -17.050 -5.534 11.931 1.00 44.34 217 ILE A C 1
ATOM 1759 O O . ILE A 1 217 ? -17.499 -6.082 10.933 1.00 44.34 217 ILE A O 1
ATOM 1763 N N . LEU A 1 218 ? -17.662 -4.518 12.530 1.00 38.84 218 LEU A N 1
ATOM 1764 C CA . LEU A 1 218 ? -18.939 -3.953 12.106 1.00 38.84 218 LEU A CA 1
ATOM 1765 C C . LEU A 1 218 ? -18.726 -2.845 11.059 1.00 38.84 218 LEU A C 1
ATOM 1767 O O . LEU A 1 218 ? -18.589 -1.674 11.397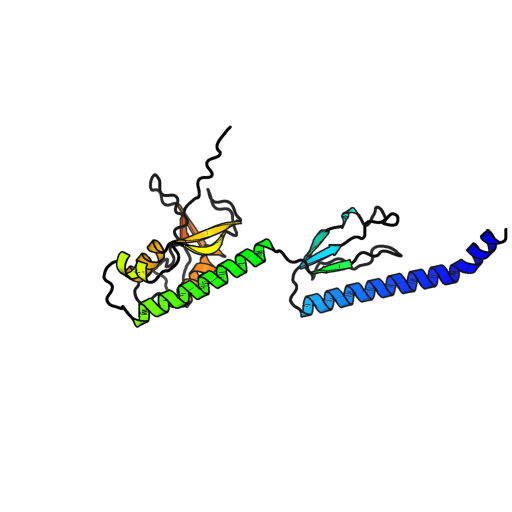 1.00 38.84 218 LEU A O 1
ATOM 1771 N N . VAL A 1 219 ? -18.737 -3.186 9.766 1.00 37.53 219 VAL A N 1
ATOM 1772 C CA . VAL A 1 219 ? -18.534 -2.188 8.688 1.00 37.53 219 VAL A CA 1
ATOM 1773 C C . VAL A 1 219 ? -19.858 -1.598 8.212 1.00 37.53 219 VAL A C 1
ATOM 1775 O O . VAL A 1 219 ? -20.629 -2.276 7.543 1.00 37.53 219 VAL A O 1
ATOM 1778 N N . LYS A 1 220 ? -20.133 -0.321 8.504 1.00 29.08 220 LYS A N 1
ATOM 1779 C CA . LYS A 1 220 ? -21.351 0.381 8.052 1.00 29.08 220 LYS A CA 1
ATOM 1780 C C . LYS A 1 220 ? -21.325 0.634 6.533 1.00 29.08 220 LYS A C 1
ATOM 1782 O O . LYS A 1 220 ? -20.519 1.416 6.040 1.00 29.08 220 LYS A O 1
ATOM 1787 N N . LYS A 1 221 ? -22.267 0.059 5.780 1.00 27.12 221 LYS A N 1
ATOM 1788 C CA . LYS A 1 221 ? -22.556 0.410 4.378 1.00 27.12 221 LYS A CA 1
ATOM 1789 C C . LYS A 1 221 ? -22.932 1.892 4.281 1.00 27.12 221 LYS A C 1
ATOM 1791 O O . LYS A 1 221 ? -23.967 2.320 4.799 1.00 27.12 221 LYS A O 1
ATOM 1796 N N . MET A 1 222 ? -22.102 2.664 3.582 1.00 23.36 222 MET A N 1
ATOM 1797 C CA . MET A 1 222 ? -22.446 4.016 3.150 1.00 23.36 222 MET A CA 1
ATOM 1798 C C . MET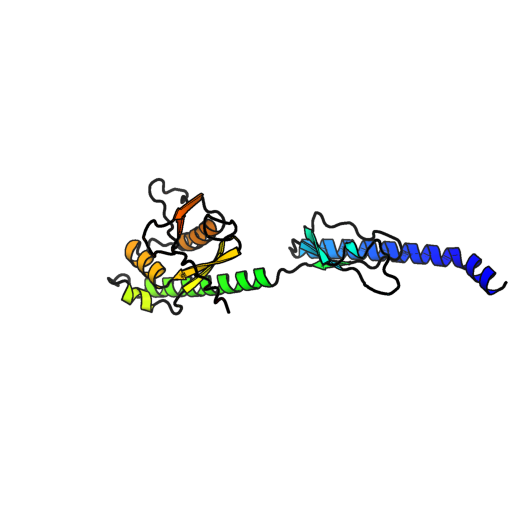 A 1 222 ? -23.446 3.904 1.995 1.00 23.36 222 MET A C 1
ATOM 1800 O O . MET A 1 222 ? -23.139 3.325 0.949 1.00 23.36 222 MET A O 1
ATOM 1804 N N . ILE A 1 223 ? -24.666 4.387 2.224 1.00 21.83 223 ILE A N 1
ATOM 1805 C CA . ILE A 1 223 ? -25.674 4.560 1.179 1.00 21.83 223 ILE A CA 1
ATOM 1806 C C . ILE A 1 223 ? -25.205 5.765 0.368 1.00 21.83 223 ILE A C 1
ATOM 1808 O O . ILE A 1 223 ? -25.245 6.888 0.862 1.00 21.83 223 ILE A O 1
ATOM 1812 N N . ILE A 1 224 ? -24.716 5.531 -0.851 1.00 22.11 224 ILE A N 1
ATOM 1813 C CA . ILE A 1 224 ? -24.621 6.600 -1.843 1.00 22.11 224 ILE A CA 1
ATOM 1814 C C . ILE A 1 224 ? -26.072 6.919 -2.189 1.00 22.11 224 ILE A C 1
ATOM 1816 O O . ILE A 1 224 ? -26.734 6.142 -2.877 1.00 22.11 224 ILE A O 1
ATOM 1820 N N . ILE A 1 225 ? -26.594 8.012 -1.636 1.00 21.83 225 ILE A N 1
ATOM 1821 C CA . ILE A 1 225 ? -27.803 8.624 -2.171 1.00 21.83 225 ILE A CA 1
ATOM 1822 C C . ILE A 1 225 ? -27.351 9.217 -3.502 1.00 21.83 225 ILE A C 1
ATOM 1824 O O . ILE A 1 225 ? -26.732 10.276 -3.537 1.00 21.83 225 ILE A O 1
ATOM 1828 N N . LEU A 1 226 ? -27.588 8.489 -4.593 1.00 21.95 226 LEU A N 1
ATOM 1829 C CA . LEU A 1 226 ? -27.673 9.106 -5.909 1.00 21.95 226 LEU A CA 1
ATOM 1830 C C . LEU A 1 226 ? -28.850 10.079 -5.823 1.00 21.95 226 LEU A C 1
ATOM 1832 O O . LEU A 1 226 ? -30.005 9.671 -5.929 1.00 21.95 226 LEU A O 1
ATOM 1836 N N . SER A 1 227 ? -28.563 11.350 -5.543 1.00 21.30 227 SER A N 1
ATOM 1837 C CA . SER A 1 227 ? -29.507 12.421 -5.817 1.00 21.30 227 SER A CA 1
ATOM 1838 C C . SER A 1 227 ? -29.613 12.510 -7.333 1.00 21.30 227 SER A C 1
ATOM 1840 O O . SER A 1 227 ? -28.742 13.059 -8.002 1.00 21.30 227 SER A O 1
ATOM 1842 N N . THR A 1 228 ? -30.652 11.892 -7.876 1.00 24.03 228 THR A N 1
ATOM 1843 C CA . THR A 1 228 ? -31.131 12.191 -9.219 1.00 24.03 228 THR A CA 1
ATOM 1844 C C . THR A 1 228 ? -31.595 13.642 -9.240 1.00 24.03 228 THR A C 1
ATOM 1846 O O . THR A 1 228 ? -32.587 13.990 -8.594 1.00 24.03 228 THR A O 1
ATOM 1849 N N . SER A 1 229 ? -30.863 14.485 -9.956 1.00 28.45 229 SER A N 1
ATOM 1850 C CA . SER A 1 229 ? -31.321 15.744 -10.548 1.00 28.45 229 SER A CA 1
ATOM 1851 C C . SER A 1 229 ? -30.530 15.943 -11.829 1.00 28.45 229 SER A C 1
ATOM 1853 O O . SER A 1 229 ? -29.287 15.835 -11.743 1.00 28.45 229 SER A O 1
#

Mean predicted aligned error: 14.55 Å

Radius of gyration: 28.2 Å; Cα contacts (8 Å, |Δi|>4): 273; chains: 1; bounding box: 65×41×91 Å

Secondary structure (DSSP, 8-state):
-HHHHHHHHTHHHHHHHHHHHHHHHHHHHHHHHHHHHHTT--EEEEE---STT--TTTGGGTT-EEEGGGPPPS-SSTT---EEEE---HHHHHHHHHHHHHHHHHHHHHHHHHHH-TT--SHHHHGGG-SSSEEEEEE-SS-BTTB-TT-EEEEEHHHHHHHHHHHGGG--HHHHHHHHHHHHS-SEEEE--STT---EEEE---TT-SS------------------

Foldseek 3Di:
DVVVVVVVVCPVVVVVVQVVVQVVLLVVQVVQLVVCVVVVQQKKFKAFDDDPPGDPVCVVRHRDMDGSVGDDRDDPDTPGDIHIDRDDPVVVVVQVVQQVVLLVLVVVLVVVCVVPDPPPQDLVVSLVSDPDQKGWLGWQCCADVVRHGGDTAIAGSSNVSVLCNVCPPVCPVVVSVVQSVQSVPFPDKADDPDDPQQFIFGFDDDPPDPDDSRDGGGGHDDPPPPPDD

pLDDT: mean 70.61, std 19.04, range [21.3, 93.56]

Sequence (229 aa):
MAIELNSRMNTGLHNASRLIRSETMHQMNEINKASMKELGVTKVQEIVTFDERTFSECSPHNKKIHDIDKAPILLRHPNCRCVLVPYVDVDKIADEFDRREDEIILKSEIDAYRSENFKANKIEEIGKYFSKDKYYIGKLPISVEGFPSDKSVYITKYDISRILFRHGSEISENAMNNLNKSILNPQEILKIKNKGDNRIMILNSVPGDRNHFTELILVKKMIIILSTS

Organism: NCBI:txid72026